Protein AF-A0A847C2N5-F1 (afdb_monomer)

Solvent-accessible surface area (backbone atoms only — not comparable to full-atom values): 11707 Å² total; per-residue (Å²): 136,83,63,79,67,61,58,59,51,56,51,52,56,50,50,52,51,49,51,50,53,52,46,53,53,50,50,52,50,49,66,76,42,38,70,60,53,50,50,52,51,51,48,53,48,57,69,44,43,63,54,54,52,49,50,51,52,51,59,70,38,48,66,57,44,53,52,45,44,68,72,50,28,56,64,49,24,62,69,75,32,81,88,42,66,69,63,20,48,54,50,27,51,54,51,38,54,52,50,44,54,50,50,50,53,50,51,53,51,50,50,48,66,55,49,51,58,55,51,48,54,52,52,49,49,49,52,71,43,39,69,58,55,50,52,52,52,44,54,50,41,52,74,74,29,66,94,37,64,72,58,36,54,52,47,51,50,53,51,48,59,48,49,53,51,50,34,48,46,40,64,72,49,48,54,54,49,50,53,50,50,54,53,50,52,55,49,52,52,55,52,51,53,51,50,52,51,52,51,52,51,51,51,53,52,49,52,52,53,54,50,54,57,68,73,74,110

Mean predicted aligned error: 14.67 Å

pLDDT: mean 78.81, std 13.35, range [43.41, 94.38]

Secondary structure (DSSP, 8-state):
---HHHHHHHHHHHHHHHHHHHHHHHHHHHHHTHHHHHHHHHHHHHHHHHHHHHHHHHHHHHHHHHHHIIIIIHHHHHHH-SS-HHHHHHHHHHHHHHHHHHHHHHHHHHHHHHHHHHHHHHHHHHHHSHHHHHHHHHHHHHHHHTT-HHHHHHHHHHHHHHHHHHHHIIIIIIHHHHHHHHHHHHHHHHHHHHHHHHHHHHHHHHHHHHHHHHH--

Radius of gyration: 33.69 Å; Cα contacts (8 Å, |Δi|>4): 65; chains: 1; bounding box: 54×94×94 Å

Sequence (217 aa):
MKKPEDRKEYVGWGLTAFFVIAGCIGLYLLITRWGDIQKGINTVLGILSPFIWGFVIAYLLRPLVRVTETHVTVPLGSKLFKNNAHRAFVFGRAVAILASQAFMIFIIVILLRMIIPQMYSSIESIATNSGKFYEDAIAWARSVLDDYPKIETAFVKLVGDASDTIVDWAKETVLPTMTGVITNITSGVVYFLRGVYYVAVGVIASVYILYNKEAAG

Nearest PDB structures (foldseek):
  1i4d-assembly1_A  TM=3.293E-01  e=1.163E+00  Homo sapiens
  3ja6-assembly1_I  TM=2.221E-01  e=1.163E+00  Escherichia coli
  1i4d-assembly1_B  TM=2.683E-01  e=2.413E+00  Homo sapiens

Structure (mmCIF, N/CA/C/O backbone):
data_AF-A0A847C2N5-F1
#
_entry.id   AF-A0A847C2N5-F1
#
loop_
_atom_site.group_PDB
_atom_site.id
_atom_site.type_symbol
_atom_site.label_atom_id
_atom_site.label_alt_id
_atom_site.label_comp_id
_atom_site.label_asym_id
_atom_site.label_entity_id
_atom_site.label_seq_id
_atom_site.pdbx_PDB_ins_code
_atom_site.Cartn_x
_atom_site.Cartn_y
_atom_site.Cartn_z
_atom_site.occupancy
_atom_site.B_iso_or_equiv
_atom_site.auth_seq_id
_atom_site.auth_comp_id
_atom_site.auth_asym_id
_atom_site.auth_atom_id
_atom_site.pdbx_PDB_model_num
ATOM 1 N N . MET A 1 1 ? 4.520 76.652 -10.705 1.00 48.47 1 MET A N 1
ATOM 2 C CA . MET A 1 1 ? 5.209 75.571 -11.447 1.00 48.47 1 MET A CA 1
ATOM 3 C C . MET A 1 1 ? 5.832 74.624 -10.422 1.00 48.47 1 MET A C 1
ATOM 5 O O . MET A 1 1 ? 6.725 75.055 -9.707 1.00 48.47 1 MET A O 1
ATOM 9 N N . LYS A 1 2 ? 5.295 73.405 -10.242 1.00 49.53 2 LYS A N 1
ATOM 10 C CA . LYS A 1 2 ? 5.759 72.435 -9.221 1.00 49.53 2 LYS A CA 1
ATOM 11 C C . LYS A 1 2 ? 7.053 71.742 -9.683 1.00 49.53 2 LYS A C 1
ATOM 13 O O . LYS A 1 2 ? 7.160 71.396 -10.861 1.00 49.53 2 LYS A O 1
ATOM 18 N N . LYS A 1 3 ? 8.031 71.598 -8.779 1.00 52.88 3 LYS A N 1
ATOM 19 C CA . LYS A 1 3 ? 9.391 71.102 -9.061 1.00 52.88 3 LYS A CA 1
ATOM 20 C C . LYS A 1 3 ? 9.382 69.635 -9.544 1.00 52.88 3 LYS A C 1
ATOM 22 O O . LYS A 1 3 ? 8.478 68.881 -9.195 1.00 52.88 3 LYS A O 1
ATOM 27 N N . PRO A 1 4 ? 10.369 69.208 -10.354 1.00 58.41 4 PRO A N 1
ATOM 28 C CA . PRO A 1 4 ? 10.430 67.857 -10.927 1.00 58.41 4 PRO A CA 1
ATOM 29 C C . PRO A 1 4 ? 10.640 66.723 -9.903 1.00 58.41 4 PRO A C 1
ATOM 31 O O . PRO A 1 4 ? 10.389 65.568 -10.247 1.00 58.41 4 PRO A O 1
ATOM 34 N N . GLU A 1 5 ? 11.055 67.030 -8.671 1.00 59.88 5 GLU A N 1
ATOM 35 C CA . GLU A 1 5 ? 11.245 66.054 -7.582 1.00 59.88 5 GLU A CA 1
ATOM 36 C C . GLU A 1 5 ? 9.909 65.528 -7.035 1.00 59.88 5 GLU A C 1
ATOM 38 O O . GLU A 1 5 ? 9.726 64.314 -6.953 1.00 59.88 5 GLU A O 1
ATOM 43 N N . ASP A 1 6 ? 8.926 66.411 -6.838 1.00 57.66 6 ASP A N 1
ATOM 44 C CA . ASP A 1 6 ? 7.569 66.069 -6.390 1.00 57.66 6 ASP A CA 1
ATOM 45 C C . ASP A 1 6 ? 6.911 64.993 -7.277 1.00 57.66 6 ASP A C 1
ATOM 47 O O . ASP A 1 6 ? 6.192 64.115 -6.806 1.00 57.66 6 ASP A O 1
ATOM 51 N N . ARG A 1 7 ? 7.165 65.028 -8.593 1.00 60.22 7 ARG A N 1
ATOM 52 C CA . ARG A 1 7 ? 6.513 64.143 -9.573 1.00 60.22 7 ARG A CA 1
ATOM 53 C C . ARG A 1 7 ? 6.945 62.678 -9.440 1.00 60.22 7 ARG A C 1
ATOM 55 O O . ARG A 1 7 ? 6.141 61.795 -9.720 1.00 60.22 7 ARG A O 1
ATOM 62 N N . LYS A 1 8 ? 8.192 62.417 -9.027 1.00 62.78 8 LYS A N 1
ATOM 63 C CA . LYS A 1 8 ? 8.703 61.051 -8.803 1.00 62.78 8 LYS A CA 1
ATOM 64 C C . LYS A 1 8 ? 8.103 60.436 -7.542 1.00 62.78 8 LYS A C 1
ATOM 66 O O . LYS A 1 8 ? 7.823 59.241 -7.520 1.00 62.78 8 LYS A O 1
ATOM 71 N N . GLU A 1 9 ? 7.855 61.266 -6.536 1.00 63.62 9 GLU A N 1
ATOM 72 C CA . GLU A 1 9 ? 7.237 60.851 -5.284 1.00 63.62 9 GLU A CA 1
ATOM 73 C C . GLU A 1 9 ? 5.774 60.446 -5.513 1.00 63.62 9 GLU A C 1
ATOM 75 O O . GLU A 1 9 ? 5.416 59.305 -5.232 1.00 63.62 9 GLU A O 1
ATOM 80 N N . TYR A 1 10 ? 4.952 61.282 -6.164 1.00 71.69 10 TYR A N 1
ATOM 81 C CA . TYR A 1 10 ? 3.551 60.929 -6.468 1.00 71.69 10 TYR A CA 1
ATOM 82 C C . TYR A 1 10 ? 3.399 59.654 -7.319 1.00 71.69 10 TYR A C 1
ATOM 84 O O . TYR A 1 10 ? 2.430 58.916 -7.145 1.00 71.69 10 TYR A O 1
ATOM 92 N N . VAL A 1 11 ? 4.351 59.358 -8.212 1.00 74.50 11 VAL A N 1
ATOM 93 C CA . VAL A 1 11 ? 4.357 58.103 -8.988 1.00 74.50 11 VAL A CA 1
ATOM 94 C C . VAL A 1 11 ? 4.662 56.895 -8.095 1.00 74.50 11 VAL A C 1
ATOM 96 O O . VAL A 1 11 ? 4.034 55.852 -8.262 1.00 74.50 11 VAL A O 1
ATOM 99 N N . GLY A 1 12 ? 5.558 57.033 -7.113 1.00 7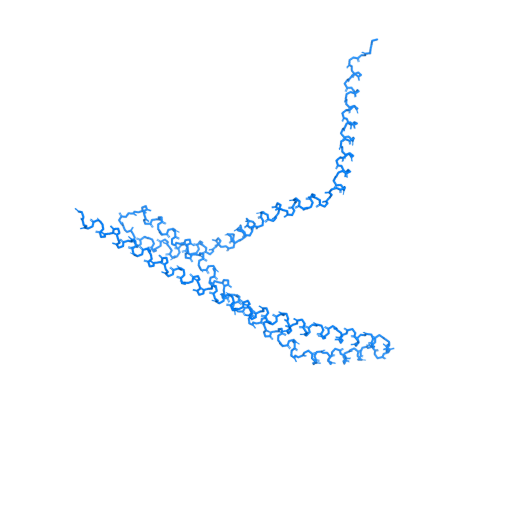7.88 12 GLY A N 1
ATOM 100 C CA . GLY A 1 12 ? 5.835 55.992 -6.117 1.00 77.88 12 GLY A CA 1
ATOM 101 C C . GLY A 1 12 ? 4.620 55.672 -5.243 1.00 77.88 12 GLY A C 1
ATOM 102 O O . GLY A 1 12 ? 4.267 54.504 -5.095 1.00 77.88 12 GLY A O 1
ATOM 103 N N . TRP A 1 13 ? 3.925 56.700 -4.744 1.00 82.00 13 TRP A N 1
ATOM 104 C CA . TRP A 1 13 ? 2.680 56.540 -3.976 1.00 82.00 13 TRP A CA 1
ATOM 105 C C . TRP A 1 13 ? 1.532 55.963 -4.822 1.00 82.00 13 TRP A C 1
ATOM 107 O O . TRP A 1 13 ? 0.736 55.163 -4.333 1.00 82.00 13 TRP A O 1
ATOM 117 N N . GLY A 1 14 ? 1.458 56.320 -6.108 1.00 85.25 14 GLY A N 1
ATOM 118 C CA . GLY A 1 14 ? 0.500 55.725 -7.044 1.00 85.25 14 GLY A CA 1
ATOM 119 C C . GLY A 1 14 ? 0.779 54.244 -7.322 1.00 85.25 14 GLY A C 1
ATOM 120 O O . GLY A 1 14 ? -0.149 53.440 -7.383 1.00 85.25 14 GLY A O 1
ATOM 121 N N . LEU A 1 15 ? 2.054 53.862 -7.441 1.00 87.56 15 LEU A N 1
ATOM 122 C CA . LEU A 1 15 ? 2.465 52.481 -7.685 1.00 87.56 15 LEU A CA 1
ATOM 123 C C . LEU A 1 15 ? 2.199 51.584 -6.470 1.00 87.56 15 LEU A C 1
ATOM 125 O O . LEU A 1 15 ? 1.689 50.476 -6.627 1.00 87.56 15 LEU A O 1
ATOM 129 N N . THR A 1 16 ? 2.493 52.061 -5.258 1.00 88.88 16 THR A N 1
ATOM 130 C CA . THR A 1 16 ? 2.181 51.313 -4.032 1.00 88.88 16 THR A CA 1
ATOM 131 C C . THR A 1 16 ? 0.675 51.161 -3.849 1.00 88.88 16 THR A C 1
ATOM 133 O O . THR A 1 16 ? 0.219 50.050 -3.593 1.00 88.88 16 THR A O 1
ATOM 136 N N . ALA A 1 17 ? -0.115 52.218 -4.073 1.00 88.00 17 ALA A N 1
ATOM 137 C CA . ALA A 1 17 ? -1.575 52.134 -4.038 1.00 88.00 17 ALA A CA 1
ATOM 138 C C . ALA A 1 17 ? -2.122 51.126 -5.065 1.00 88.00 17 ALA A C 1
ATOM 140 O O . ALA A 1 17 ? -2.999 50.327 -4.737 1.00 88.00 17 ALA A O 1
ATOM 141 N N . PHE A 1 18 ? -1.565 51.097 -6.280 1.00 92.19 18 PHE A N 1
ATOM 142 C CA . PHE A 1 18 ? -1.927 50.112 -7.299 1.00 92.19 18 PHE A CA 1
ATOM 143 C C . PHE A 1 18 ? -1.628 48.675 -6.851 1.00 92.19 18 PHE A C 1
ATOM 145 O O . PHE A 1 18 ? -2.504 47.819 -6.947 1.00 92.19 18 PHE A O 1
ATOM 152 N N . PHE A 1 19 ? -0.434 48.405 -6.314 1.00 92.81 19 PHE A N 1
ATOM 153 C CA . PHE A 1 19 ? -0.082 47.072 -5.810 1.00 92.81 19 PHE A CA 1
ATOM 154 C C . PHE A 1 19 ? -0.922 46.650 -4.606 1.00 92.81 19 PHE A C 1
ATOM 156 O O . PHE A 1 19 ? -1.284 45.480 -4.510 1.00 92.81 19 PHE A O 1
ATOM 163 N N . VAL A 1 20 ? -1.268 47.578 -3.712 1.00 94.38 20 VAL A N 1
ATOM 164 C CA . VAL A 1 20 ? -2.154 47.297 -2.575 1.00 94.38 20 VAL A CA 1
ATOM 165 C C . VAL A 1 20 ? -3.544 46.909 -3.075 1.00 94.38 20 VAL A C 1
ATOM 167 O O . VAL A 1 20 ? -4.062 45.872 -2.674 1.00 94.38 20 VAL A O 1
ATOM 170 N N . ILE A 1 21 ? -4.120 47.672 -4.007 1.00 93.00 21 ILE A N 1
ATOM 171 C CA . ILE A 1 21 ? -5.440 47.372 -4.581 1.00 93.00 21 ILE A CA 1
ATOM 172 C C . ILE A 1 21 ? -5.409 46.052 -5.366 1.00 93.00 21 ILE A C 1
ATOM 174 O O . ILE A 1 21 ? -6.280 45.203 -5.175 1.00 93.00 21 ILE A O 1
ATOM 178 N N . ALA A 1 22 ? -4.388 45.836 -6.199 1.00 92.56 22 ALA A N 1
ATOM 179 C CA . ALA A 1 22 ? -4.198 44.585 -6.930 1.00 92.56 22 ALA A CA 1
ATOM 180 C C . ALA A 1 22 ? -4.022 43.389 -5.978 1.00 92.56 22 ALA A C 1
ATOM 182 O O . ALA A 1 22 ? -4.596 42.326 -6.211 1.00 92.56 22 ALA A O 1
ATOM 183 N N . GLY A 1 23 ? -3.290 43.572 -4.877 1.00 92.00 23 GLY A N 1
ATOM 184 C CA . GLY A 1 23 ? -3.114 42.579 -3.822 1.00 92.00 23 GLY A CA 1
ATOM 185 C C . GLY A 1 23 ? -4.420 42.254 -3.098 1.00 92.00 23 GLY A C 1
ATOM 186 O O . GLY A 1 23 ? -4.731 41.080 -2.919 1.00 92.00 23 GLY A O 1
ATOM 187 N N . CYS A 1 24 ? -5.225 43.262 -2.748 1.00 92.94 24 CYS A N 1
ATOM 188 C CA . CYS A 1 24 ? -6.545 43.071 -2.141 1.00 92.94 24 CYS A CA 1
ATOM 189 C C . CYS A 1 24 ? -7.498 42.299 -3.066 1.00 92.94 24 CYS A C 1
ATOM 191 O O . CYS A 1 24 ? -8.168 41.371 -2.615 1.00 92.94 24 CYS A O 1
ATOM 193 N N . ILE A 1 25 ? -7.528 42.633 -4.361 1.00 92.50 25 ILE A N 1
ATOM 194 C CA . ILE A 1 25 ? -8.337 41.917 -5.360 1.00 92.50 25 ILE A CA 1
ATOM 195 C C . ILE A 1 25 ? -7.822 40.482 -5.547 1.00 92.50 25 ILE A C 1
ATOM 197 O O . ILE A 1 25 ? -8.616 39.542 -5.592 1.00 92.50 25 ILE A O 1
ATOM 201 N N . GLY A 1 26 ? -6.501 40.290 -5.603 1.00 90.94 26 GLY A N 1
ATOM 202 C CA . GLY A 1 26 ? -5.875 38.972 -5.696 1.00 90.94 26 GLY A CA 1
ATOM 203 C C . GLY A 1 26 ? -6.194 38.082 -4.494 1.00 90.94 26 GLY A C 1
ATOM 204 O O . GLY A 1 26 ? -6.588 36.932 -4.674 1.00 90.94 26 GLY A O 1
ATOM 205 N N . LEU A 1 27 ? -6.102 38.621 -3.275 1.00 90.88 27 LEU A N 1
ATOM 206 C CA . LEU A 1 27 ? -6.481 37.925 -2.041 1.00 90.88 27 LEU A CA 1
ATOM 207 C C . LEU A 1 27 ? -7.969 37.579 -2.010 1.00 90.88 27 LEU A C 1
ATOM 209 O O . LEU A 1 27 ? -8.326 36.455 -1.660 1.00 90.88 27 LEU A O 1
ATOM 213 N N . TYR A 1 28 ? -8.835 38.508 -2.418 1.00 92.88 28 TYR A N 1
ATOM 214 C CA . TYR A 1 28 ? -10.269 38.252 -2.518 1.00 92.88 28 TYR A CA 1
ATOM 215 C C . TYR A 1 28 ? -10.569 37.090 -3.477 1.00 92.88 28 TYR A C 1
ATOM 217 O O . TYR A 1 28 ? -11.332 36.186 -3.132 1.00 92.88 28 TYR A O 1
ATOM 225 N N . LEU A 1 29 ? -9.927 37.057 -4.649 1.00 88.88 29 LEU A N 1
ATOM 226 C CA . LEU A 1 29 ? -10.080 35.965 -5.614 1.00 88.88 29 LEU A CA 1
ATOM 227 C C . LEU A 1 29 ? -9.497 34.644 -5.100 1.00 88.88 29 LEU A C 1
ATOM 229 O O . LEU A 1 29 ? -10.121 33.605 -5.298 1.00 88.88 29 LEU A O 1
ATOM 233 N N . LEU A 1 30 ? -8.352 34.676 -4.414 1.00 87.69 30 LEU A N 1
ATOM 234 C CA . LEU A 1 30 ? -7.723 33.505 -3.795 1.00 87.69 30 LEU A CA 1
ATOM 235 C C . LEU A 1 30 ? -8.629 32.849 -2.754 1.00 87.69 30 LEU A C 1
ATOM 237 O O . LEU A 1 30 ? -8.790 31.633 -2.776 1.00 87.69 30 LEU A O 1
ATOM 241 N N . ILE A 1 31 ? -9.233 33.645 -1.869 1.00 89.88 31 ILE A N 1
ATOM 242 C CA . ILE A 1 31 ? -10.132 33.145 -0.821 1.00 89.88 31 ILE A CA 1
ATOM 243 C C . ILE A 1 31 ? -11.439 32.643 -1.445 1.00 89.88 31 ILE A C 1
ATOM 245 O O . ILE A 1 31 ? -11.886 31.538 -1.150 1.00 89.88 31 ILE A O 1
ATOM 249 N N . THR A 1 32 ? -12.029 33.422 -2.356 1.00 90.00 32 THR A N 1
ATOM 250 C CA . THR A 1 32 ? -13.334 33.097 -2.957 1.00 90.00 32 THR A CA 1
ATOM 251 C C . THR A 1 32 ? -13.259 31.895 -3.903 1.00 90.00 32 THR A C 1
ATOM 253 O O . THR A 1 32 ? -14.197 31.105 -3.973 1.00 90.00 32 THR A O 1
ATOM 256 N N . ARG A 1 33 ? -12.142 31.718 -4.621 1.00 88.50 33 ARG A N 1
ATOM 257 C CA . ARG A 1 33 ? -11.912 30.600 -5.556 1.00 88.50 33 ARG A CA 1
ATOM 258 C C . ARG A 1 33 ? -10.927 29.563 -5.027 1.00 88.50 33 ARG A C 1
ATOM 260 O O . ARG A 1 33 ? -10.363 28.795 -5.806 1.00 88.50 33 ARG A O 1
ATOM 267 N N . TRP A 1 34 ? -10.735 29.500 -3.711 1.00 87.88 34 TRP A N 1
ATOM 268 C CA . TRP A 1 34 ? -9.799 28.566 -3.086 1.00 87.88 34 TRP A CA 1
ATOM 269 C C . TRP A 1 34 ? -10.036 27.116 -3.529 1.00 87.88 34 TRP A C 1
ATOM 271 O O . TRP A 1 34 ? -9.090 26.401 -3.855 1.00 87.88 34 TRP A O 1
ATOM 281 N N . GLY A 1 35 ? -11.304 26.710 -3.649 1.00 88.62 35 GLY A N 1
ATOM 282 C CA . GLY A 1 35 ? -11.673 25.380 -4.135 1.00 88.62 35 GLY A CA 1
ATOM 283 C C . GLY A 1 35 ? -11.219 25.091 -5.573 1.00 88.62 35 GLY A C 1
ATOM 284 O O . GLY A 1 35 ? -10.779 23.979 -5.860 1.00 88.62 35 GLY A O 1
ATOM 285 N N . ASP A 1 36 ? -11.266 26.074 -6.475 1.00 87.75 36 ASP A N 1
ATOM 286 C CA . ASP A 1 36 ? -10.810 25.910 -7.865 1.00 87.75 36 ASP A CA 1
ATOM 287 C C . ASP A 1 36 ? -9.278 25.823 -7.941 1.00 87.75 36 ASP A C 1
ATOM 289 O O . ASP A 1 36 ? -8.726 25.020 -8.694 1.00 87.75 36 ASP A O 1
ATOM 293 N N . ILE A 1 37 ? -8.582 26.598 -7.106 1.00 86.94 37 ILE A N 1
ATOM 294 C CA . ILE A 1 37 ? -7.118 26.580 -7.002 1.00 86.94 37 ILE A CA 1
ATOM 295 C C . ILE A 1 37 ? -6.640 25.243 -6.431 1.00 86.94 37 ILE A C 1
ATOM 297 O O . ILE A 1 37 ? -5.731 24.626 -6.987 1.00 86.94 37 ILE A O 1
ATOM 301 N N . GLN A 1 38 ? -7.290 24.744 -5.376 1.00 89.12 38 GLN A N 1
ATOM 302 C CA . GLN A 1 38 ? -7.011 23.419 -4.821 1.00 89.12 38 GLN A CA 1
ATOM 303 C C . GLN A 1 38 ? -7.236 22.310 -5.851 1.00 89.12 38 GLN A C 1
ATOM 305 O O . GLN A 1 38 ? -6.411 21.404 -5.958 1.00 89.12 38 GLN A O 1
ATOM 310 N N . LYS A 1 39 ? -8.304 22.384 -6.657 1.00 89.62 39 LYS A N 1
ATOM 311 C CA . LYS A 1 39 ? -8.527 21.436 -7.761 1.00 89.62 39 LYS A CA 1
ATOM 312 C C . LYS A 1 39 ? -7.409 21.496 -8.799 1.00 89.62 39 LYS A C 1
ATOM 314 O O . LYS A 1 39 ? -6.935 20.445 -9.225 1.00 89.62 39 LYS A O 1
ATOM 319 N N . GLY A 1 40 ? -6.959 22.693 -9.177 1.00 89.19 40 GLY A N 1
ATOM 320 C CA . GLY A 1 40 ? -5.832 22.873 -10.094 1.00 89.19 40 GLY A CA 1
ATOM 321 C C . GLY A 1 40 ? -4.543 22.250 -9.555 1.00 89.19 40 GLY A C 1
ATOM 322 O O . GLY A 1 40 ? -3.909 21.453 -10.244 1.00 89.19 40 GLY A O 1
ATOM 323 N N . ILE A 1 41 ? -4.206 22.530 -8.294 1.00 89.00 41 ILE A N 1
ATOM 324 C CA . ILE A 1 41 ? -3.037 21.952 -7.615 1.00 89.00 41 ILE A CA 1
ATOM 325 C C . ILE A 1 41 ? -3.147 20.427 -7.551 1.00 89.00 41 ILE A C 1
ATOM 327 O O . ILE A 1 41 ? -2.212 19.737 -7.946 1.00 89.00 41 ILE A O 1
ATOM 331 N N . ASN A 1 42 ? -4.290 19.888 -7.126 1.00 91.50 42 ASN A N 1
ATOM 332 C CA . ASN A 1 42 ? -4.504 18.442 -7.051 1.00 91.50 42 ASN A CA 1
ATOM 333 C C . ASN A 1 42 ? -4.445 17.774 -8.429 1.00 91.50 42 ASN A C 1
ATOM 335 O O . ASN A 1 42 ? -3.954 16.656 -8.540 1.00 91.50 42 ASN A O 1
ATOM 339 N N . THR A 1 43 ? -4.883 18.458 -9.487 1.00 91.56 43 THR A N 1
ATOM 340 C CA . THR A 1 43 ? -4.769 17.963 -10.866 1.00 91.56 43 THR A CA 1
ATOM 341 C C . THR A 1 43 ? -3.307 17.893 -11.296 1.00 91.56 43 THR A C 1
ATOM 343 O O . THR A 1 43 ? -2.861 16.862 -11.792 1.00 91.56 43 THR A O 1
ATOM 346 N N . VAL A 1 44 ? -2.531 18.954 -11.053 1.00 90.25 44 VAL A N 1
ATOM 347 C CA . VAL A 1 44 ? -1.095 18.984 -11.373 1.00 90.25 44 VAL A CA 1
ATOM 348 C C . VAL A 1 44 ? -0.330 17.936 -10.563 1.00 90.25 44 VAL A C 1
ATOM 350 O O . VAL A 1 44 ? 0.464 17.188 -11.130 1.00 90.25 44 VAL A O 1
ATOM 353 N N . LEU A 1 45 ? -0.603 17.822 -9.260 1.00 89.12 45 LEU A N 1
ATOM 354 C CA . LEU A 1 45 ? -0.016 16.787 -8.407 1.00 89.12 45 LEU A CA 1
ATOM 355 C C . LEU A 1 45 ? -0.435 15.382 -8.849 1.00 89.12 45 LEU A C 1
ATOM 357 O O . LEU A 1 45 ? 0.393 14.476 -8.842 1.00 89.12 45 LEU A O 1
ATOM 361 N N . GLY A 1 46 ? -1.679 15.200 -9.294 1.00 88.19 46 GLY A N 1
ATOM 362 C CA . GLY A 1 46 ? -2.167 13.944 -9.859 1.00 88.19 46 GLY A CA 1
ATOM 363 C C . GLY A 1 46 ? -1.403 13.546 -11.122 1.00 88.19 46 GLY A C 1
ATOM 364 O O . GLY A 1 46 ? -0.949 12.408 -11.225 1.00 88.19 46 GLY A O 1
ATOM 365 N N . ILE A 1 47 ? -1.170 14.493 -12.036 1.00 90.75 47 ILE A N 1
ATOM 366 C CA . ILE A 1 47 ? -0.378 14.278 -13.259 1.00 90.75 47 ILE A CA 1
ATOM 367 C C . ILE A 1 47 ? 1.095 14.004 -12.927 1.00 90.75 47 ILE A C 1
ATOM 369 O O . ILE A 1 47 ? 1.738 13.196 -13.596 1.00 90.75 47 ILE A O 1
ATOM 373 N N . LEU A 1 48 ? 1.635 14.647 -11.887 1.00 88.44 48 LEU A N 1
ATOM 374 C CA . LEU A 1 48 ? 3.023 14.464 -11.465 1.00 88.44 48 LEU A CA 1
ATOM 375 C C . LEU A 1 48 ? 3.236 13.179 -10.643 1.00 88.44 48 LEU A C 1
ATOM 377 O O . LEU A 1 48 ? 4.346 12.648 -10.610 1.00 88.44 48 LEU A O 1
ATOM 381 N N . SER A 1 49 ? 2.184 12.642 -10.020 1.00 86.19 49 SER A N 1
ATOM 382 C CA . SER A 1 49 ? 2.249 11.439 -9.183 1.00 86.19 49 SER A CA 1
ATOM 383 C C . SER A 1 49 ? 2.916 10.222 -9.853 1.00 86.19 49 SER A C 1
ATOM 385 O O . SER A 1 49 ? 3.810 9.654 -9.218 1.00 86.19 49 SER A O 1
ATOM 387 N N . PRO A 1 50 ? 2.623 9.833 -11.118 1.00 88.12 50 PRO A N 1
ATOM 388 C CA . PRO A 1 50 ? 3.321 8.721 -11.769 1.00 88.12 50 PRO A CA 1
ATOM 389 C C . PRO A 1 50 ? 4.824 8.968 -11.934 1.00 88.12 50 PRO A C 1
ATOM 391 O O . PRO A 1 50 ? 5.608 8.027 -11.840 1.00 88.12 50 PRO A O 1
ATOM 394 N N . PHE A 1 51 ? 5.253 10.218 -12.129 1.00 84.19 51 PHE A N 1
ATOM 395 C CA . PHE A 1 51 ? 6.673 10.555 -12.233 1.00 84.19 51 PHE A CA 1
ATOM 396 C C . PHE A 1 51 ? 7.374 10.440 -10.882 1.00 84.19 51 PHE A C 1
ATOM 398 O O . PHE A 1 51 ? 8.461 9.873 -10.812 1.00 84.19 51 PHE A O 1
ATOM 405 N N . ILE A 1 52 ? 6.742 10.922 -9.806 1.00 84.06 52 ILE A N 1
ATOM 406 C CA . ILE A 1 52 ? 7.274 10.799 -8.440 1.00 84.06 52 ILE A CA 1
ATOM 407 C C . ILE A 1 52 ? 7.465 9.321 -8.094 1.00 84.06 52 ILE A C 1
ATOM 409 O O . ILE A 1 52 ? 8.558 8.919 -7.696 1.00 84.06 52 ILE A O 1
ATOM 413 N N . TRP A 1 53 ? 6.443 8.492 -8.320 1.00 78.44 53 TRP A N 1
ATOM 414 C CA . TRP A 1 53 ? 6.543 7.048 -8.109 1.00 78.44 53 TRP A CA 1
ATOM 415 C C . TRP A 1 53 ? 7.586 6.394 -9.017 1.00 78.44 53 TRP A C 1
ATOM 417 O O . TRP A 1 53 ? 8.360 5.561 -8.549 1.00 78.44 53 TRP A O 1
ATOM 427 N N . GLY A 1 54 ? 7.677 6.810 -10.282 1.00 77.38 54 GLY A N 1
ATOM 428 C CA . GLY A 1 54 ? 8.716 6.358 -11.206 1.00 77.38 54 GLY A CA 1
ATOM 429 C C . GLY A 1 54 ? 10.130 6.656 -10.700 1.00 77.38 54 GLY A C 1
ATOM 430 O O . GLY A 1 54 ? 10.992 5.779 -10.743 1.00 77.38 54 GLY A O 1
ATOM 431 N N . PHE A 1 55 ? 10.366 7.850 -10.149 1.00 80.56 55 PHE A N 1
ATOM 432 C CA . PHE A 1 55 ? 11.649 8.212 -9.545 1.00 80.56 55 PHE A CA 1
ATOM 433 C C . PHE A 1 55 ? 11.943 7.424 -8.269 1.00 80.56 55 PHE A C 1
ATOM 435 O O . PHE A 1 55 ? 13.071 6.967 -8.093 1.00 80.56 55 PHE A O 1
ATOM 442 N N . VAL A 1 56 ? 10.945 7.220 -7.406 1.00 82.56 56 VAL A N 1
ATOM 443 C CA . VAL A 1 56 ? 11.084 6.406 -6.188 1.00 82.56 56 VAL A CA 1
ATOM 444 C C . VAL A 1 56 ? 11.462 4.967 -6.545 1.00 82.56 56 VAL A C 1
ATOM 446 O O . VAL A 1 56 ? 12.428 4.435 -5.998 1.00 82.56 56 VAL A O 1
ATOM 449 N N . ILE A 1 57 ? 10.766 4.364 -7.513 1.00 70.44 57 ILE A N 1
ATOM 450 C CA . ILE A 1 57 ? 11.056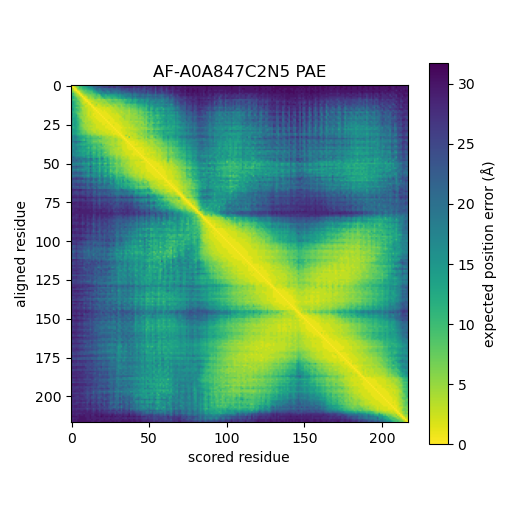 3.014 -8.013 1.00 70.44 57 ILE A CA 1
ATOM 451 C C . ILE A 1 57 ? 12.459 2.956 -8.626 1.00 70.44 57 ILE A C 1
ATOM 453 O O . ILE A 1 57 ? 13.236 2.063 -8.296 1.00 70.44 57 ILE A O 1
ATOM 457 N N . ALA A 1 58 ? 12.824 3.922 -9.474 1.00 76.00 58 ALA A N 1
ATOM 458 C CA . ALA A 1 58 ? 14.151 3.980 -10.083 1.00 76.00 58 ALA A CA 1
ATOM 459 C C . ALA A 1 58 ? 15.267 4.111 -9.034 1.00 76.00 58 ALA A C 1
ATOM 461 O O . ALA A 1 58 ? 16.319 3.482 -9.165 1.00 76.00 58 ALA A O 1
ATOM 462 N N . TYR A 1 59 ? 15.042 4.895 -7.977 1.00 81.06 59 TYR A N 1
ATOM 463 C CA . TYR A 1 59 ? 15.996 5.056 -6.885 1.00 81.06 59 TYR A CA 1
ATOM 464 C C . TYR A 1 59 ? 16.149 3.768 -6.066 1.00 81.06 59 TYR A C 1
ATOM 466 O O . TYR A 1 59 ? 17.277 3.335 -5.825 1.00 81.06 59 TYR A O 1
ATOM 474 N N . LEU A 1 60 ? 15.033 3.120 -5.713 1.00 75.06 60 LEU A N 1
ATOM 475 C CA . LEU A 1 60 ? 15.010 1.815 -5.039 1.00 75.06 60 LEU A CA 1
ATOM 476 C C . LEU A 1 60 ? 15.716 0.731 -5.859 1.00 75.06 60 LEU A C 1
ATOM 478 O O . LEU A 1 60 ? 16.420 -0.112 -5.305 1.00 75.06 60 LEU A O 1
ATOM 482 N N . LEU A 1 61 ? 15.567 0.773 -7.182 1.00 70.56 61 LEU A N 1
ATOM 483 C CA . LEU A 1 61 ? 16.168 -0.200 -8.084 1.00 70.56 61 LEU A CA 1
ATOM 484 C C . LEU A 1 61 ? 17.621 0.040 -8.431 1.00 70.56 61 LEU A C 1
ATOM 486 O O . LEU A 1 61 ? 18.307 -0.901 -8.821 1.00 70.56 61 LEU A O 1
ATOM 490 N N . ARG A 1 62 ? 18.117 1.265 -8.296 1.00 75.25 62 ARG A N 1
ATOM 491 C CA . ARG A 1 62 ? 19.493 1.614 -8.648 1.00 75.25 62 ARG A CA 1
ATOM 492 C C . ARG A 1 62 ? 20.555 0.645 -8.089 1.00 75.25 62 ARG A C 1
ATOM 494 O O . ARG A 1 62 ? 21.415 0.233 -8.872 1.00 75.25 62 ARG A O 1
ATOM 501 N N . PRO A 1 63 ? 20.544 0.244 -6.800 1.00 73.75 63 PRO A N 1
ATOM 502 C CA . PRO A 1 63 ? 21.498 -0.747 -6.295 1.00 73.75 63 PRO A CA 1
ATOM 503 C C . PRO A 1 63 ? 21.300 -2.136 -6.922 1.00 73.75 63 PRO A C 1
ATOM 505 O O . PRO A 1 63 ? 22.281 -2.793 -7.266 1.00 73.75 63 PRO A O 1
ATOM 508 N N . LEU A 1 64 ? 20.050 -2.558 -7.137 1.00 67.56 64 LEU A N 1
ATOM 509 C CA . LEU A 1 64 ? 19.705 -3.856 -7.727 1.00 67.56 64 LEU A CA 1
ATOM 510 C C . LEU A 1 64 ? 20.177 -3.968 -9.183 1.00 67.56 64 LEU A C 1
ATOM 512 O O . LEU A 1 64 ? 20.796 -4.960 -9.574 1.00 67.56 64 LEU A O 1
ATOM 516 N N . VAL A 1 65 ? 19.930 -2.921 -9.974 1.00 66.38 65 VAL A N 1
ATOM 517 C CA . VAL A 1 65 ? 20.374 -2.805 -11.368 1.00 66.38 65 VAL A CA 1
ATOM 518 C C . VAL A 1 65 ? 21.892 -2.897 -11.434 1.00 66.38 65 VAL A C 1
ATOM 520 O O . VAL A 1 65 ? 22.409 -3.679 -12.219 1.00 66.38 65 VAL A O 1
ATOM 523 N N . ARG A 1 66 ? 22.615 -2.184 -10.562 1.00 70.69 66 ARG A N 1
ATOM 524 C CA . ARG A 1 66 ? 24.085 -2.190 -10.555 1.00 70.69 66 ARG A CA 1
ATOM 525 C C . ARG A 1 66 ? 24.673 -3.577 -10.274 1.00 70.69 66 ARG A C 1
ATOM 527 O O . ARG A 1 66 ? 25.645 -3.971 -10.918 1.00 70.69 66 ARG A O 1
ATOM 534 N N . VAL A 1 67 ? 24.083 -4.329 -9.344 1.00 69.75 67 VAL A N 1
ATOM 535 C CA . VAL A 1 67 ? 24.505 -5.711 -9.044 1.00 69.75 67 VAL A CA 1
ATOM 536 C C . VAL A 1 67 ? 24.222 -6.634 -10.231 1.00 69.75 67 VAL A C 1
ATOM 538 O O . VAL A 1 67 ? 25.097 -7.391 -10.650 1.00 69.75 67 VAL A O 1
ATOM 541 N N . THR A 1 68 ? 23.028 -6.523 -10.818 1.00 62.31 68 THR A N 1
ATOM 542 C CA . THR A 1 68 ? 22.623 -7.327 -11.983 1.00 62.31 68 THR A CA 1
ATOM 543 C C . THR A 1 68 ? 23.505 -7.024 -13.199 1.00 62.31 68 THR A C 1
ATOM 545 O O . THR A 1 68 ? 23.957 -7.938 -13.888 1.00 62.31 68 THR A O 1
ATOM 548 N N . GLU A 1 69 ? 23.817 -5.745 -13.421 1.00 62.66 69 GLU A N 1
ATOM 549 C CA . GLU A 1 69 ? 24.658 -5.272 -14.517 1.00 62.66 69 GLU A CA 1
ATOM 550 C C . GLU A 1 69 ? 26.063 -5.875 -14.448 1.00 62.66 69 GLU A C 1
ATOM 552 O O . GLU A 1 69 ? 26.555 -6.447 -15.424 1.00 62.66 69 GLU A O 1
ATOM 557 N N . THR A 1 70 ? 26.667 -5.802 -13.261 1.00 64.44 70 THR A N 1
ATOM 558 C CA . THR A 1 70 ? 28.061 -6.188 -13.027 1.00 64.44 70 THR A CA 1
ATOM 559 C C . THR A 1 70 ? 28.254 -7.706 -13.052 1.00 64.44 70 THR A C 1
ATOM 561 O O . THR A 1 70 ? 29.238 -8.187 -13.607 1.00 64.44 70 THR A O 1
ATOM 564 N N . HIS A 1 71 ? 27.329 -8.477 -12.469 1.00 63.00 71 HIS A N 1
ATOM 565 C CA . HIS A 1 71 ? 27.506 -9.926 -12.310 1.00 63.00 71 HIS A CA 1
ATOM 566 C C . HIS A 1 71 ? 26.837 -10.775 -13.392 1.00 63.00 71 HIS A C 1
ATOM 568 O O . HIS A 1 71 ? 27.296 -11.886 -13.646 1.00 63.00 71 HIS A O 1
ATOM 574 N N . VAL A 1 72 ? 25.768 -10.292 -14.030 1.00 58.38 72 VAL A N 1
ATOM 575 C CA . VAL A 1 72 ? 24.959 -11.124 -14.932 1.00 58.38 72 VAL A CA 1
ATOM 576 C C . VAL A 1 72 ? 25.114 -10.665 -16.376 1.00 58.38 72 VAL A C 1
ATOM 578 O O . VAL A 1 72 ? 25.510 -11.446 -17.239 1.00 58.38 72 VAL A O 1
ATOM 581 N N . THR A 1 73 ? 24.864 -9.395 -16.678 1.00 56.53 73 THR A N 1
ATOM 582 C CA . THR A 1 73 ? 24.657 -8.979 -18.076 1.00 56.53 73 THR A CA 1
ATOM 583 C C . THR A 1 73 ? 25.906 -8.564 -18.842 1.00 56.53 73 THR A C 1
ATOM 585 O O . THR A 1 73 ? 25.990 -8.860 -20.033 1.00 56.53 73 THR A O 1
ATOM 588 N N . VAL A 1 74 ? 26.911 -7.966 -18.196 1.00 58.56 74 VAL A N 1
ATOM 589 C CA . VAL A 1 74 ? 28.229 -7.726 -18.822 1.00 58.56 74 VAL A CA 1
ATOM 590 C C . VAL A 1 74 ? 28.931 -9.040 -19.242 1.00 58.56 74 VAL A C 1
ATOM 592 O O . VAL A 1 74 ? 29.390 -9.139 -20.389 1.00 58.56 74 VAL A O 1
ATOM 595 N N . PRO A 1 75 ? 28.975 -10.100 -18.406 1.00 58.59 75 PRO A N 1
ATOM 596 C CA . PRO A 1 75 ? 29.576 -11.374 -18.810 1.00 58.59 75 PRO A CA 1
ATOM 597 C C . PRO A 1 75 ? 28.719 -12.192 -19.797 1.00 58.59 75 PRO A C 1
ATOM 599 O O . PRO A 1 75 ? 29.273 -12.911 -20.628 1.00 58.59 75 PRO A O 1
ATOM 602 N N . LEU A 1 76 ? 27.383 -12.084 -19.767 1.00 54.19 76 LEU A N 1
ATOM 603 C CA . LEU A 1 76 ? 26.512 -12.749 -20.753 1.00 54.19 76 LEU A CA 1
ATOM 604 C C . LEU A 1 76 ? 26.562 -12.080 -22.137 1.00 54.19 76 LEU A C 1
ATOM 606 O O . LEU A 1 76 ? 26.644 -12.776 -23.150 1.00 54.19 76 LEU A O 1
ATOM 610 N N . GLY A 1 77 ? 26.570 -10.743 -22.198 1.00 52.28 77 GLY A N 1
ATOM 611 C CA . GLY A 1 77 ? 26.626 -9.994 -23.460 1.00 52.28 77 GLY A CA 1
ATOM 612 C C . GLY A 1 77 ? 27.928 -10.215 -24.237 1.00 52.28 77 GLY A C 1
ATOM 613 O O . GLY A 1 77 ? 27.906 -10.373 -25.457 1.00 52.28 77 GLY A O 1
ATOM 614 N N . SER A 1 78 ? 29.054 -10.320 -23.526 1.00 54.47 78 SER A N 1
ATOM 615 C CA . SER A 1 78 ? 30.367 -10.620 -24.118 1.00 54.47 78 SER A CA 1
ATOM 616 C C . SER A 1 78 ? 30.498 -12.059 -24.641 1.00 54.47 78 SER A C 1
ATOM 618 O O . SER A 1 78 ? 31.291 -12.307 -25.550 1.00 54.47 78 SER A O 1
ATOM 620 N N . LYS A 1 79 ? 29.706 -13.013 -24.128 1.00 55.88 79 LYS A N 1
ATOM 621 C CA . LYS A 1 79 ? 29.692 -14.405 -24.614 1.00 55.88 79 LYS A CA 1
ATOM 622 C C . LYS A 1 79 ? 28.779 -14.633 -25.823 1.00 55.88 79 LYS A C 1
ATOM 624 O O . LYS A 1 79 ? 29.104 -15.481 -26.649 1.00 55.88 79 LYS A O 1
ATOM 629 N N . LEU A 1 80 ? 27.665 -13.906 -25.935 1.00 51.84 80 LEU A N 1
ATOM 630 C CA . LEU A 1 80 ? 26.625 -14.165 -26.944 1.00 51.84 80 LEU A CA 1
ATOM 631 C C . LEU A 1 80 ? 26.886 -13.534 -28.320 1.00 51.84 80 LEU A C 1
ATOM 633 O O . LEU A 1 80 ? 26.445 -14.080 -29.325 1.00 51.84 80 LEU A O 1
ATOM 637 N N . PHE A 1 81 ? 27.620 -12.423 -28.403 1.00 51.06 81 PHE A N 1
ATOM 638 C CA . PHE A 1 81 ? 27.861 -11.731 -29.676 1.00 51.06 81 PHE A CA 1
ATOM 639 C C . PHE A 1 81 ? 29.339 -11.353 -29.832 1.00 51.06 81 PHE A C 1
ATOM 641 O O . PHE A 1 81 ? 29.737 -10.204 -29.654 1.00 51.06 81 PHE A O 1
ATOM 648 N N . LYS A 1 82 ? 30.160 -12.341 -30.206 1.00 54.12 82 LYS A N 1
ATOM 649 C CA . LYS A 1 82 ? 31.608 -12.171 -30.427 1.00 54.12 82 LYS A CA 1
ATOM 650 C C . LYS A 1 82 ? 31.978 -11.323 -31.656 1.00 54.12 82 LYS A C 1
ATOM 652 O O . LYS A 1 82 ? 33.024 -10.691 -31.634 1.00 54.12 82 LYS A O 1
ATOM 657 N N . ASN A 1 83 ? 31.140 -11.287 -32.700 1.00 47.19 83 ASN A N 1
ATOM 658 C CA . ASN A 1 83 ? 31.504 -10.725 -34.016 1.00 47.19 83 ASN A CA 1
ATOM 659 C C . ASN A 1 83 ? 30.839 -9.384 -34.378 1.00 47.19 83 ASN A C 1
ATOM 661 O O . ASN A 1 83 ? 31.050 -8.881 -35.476 1.00 47.19 83 ASN A O 1
ATOM 665 N N . ASN A 1 84 ? 30.027 -8.788 -33.499 1.00 55.66 84 ASN A N 1
ATOM 666 C CA . ASN A 1 84 ? 29.409 -7.490 -33.788 1.00 55.66 84 ASN A CA 1
ATOM 667 C C . ASN A 1 84 ? 29.144 -6.707 -32.495 1.00 55.66 84 ASN A C 1
ATOM 669 O O . ASN A 1 84 ? 28.033 -6.700 -31.961 1.00 55.66 84 ASN A O 1
ATOM 673 N N . ALA A 1 85 ? 30.199 -6.064 -31.982 1.00 57.28 85 ALA A N 1
ATOM 674 C CA . ALA A 1 85 ? 30.241 -5.441 -30.656 1.00 57.28 85 ALA A CA 1
ATOM 675 C C . ALA A 1 85 ? 29.104 -4.432 -30.402 1.00 57.28 85 ALA A C 1
ATOM 677 O O . ALA A 1 85 ? 28.593 -4.347 -29.289 1.00 57.28 85 ALA A O 1
ATOM 678 N N . HIS A 1 86 ? 28.643 -3.716 -31.432 1.00 55.81 86 HIS A N 1
ATOM 679 C CA . HIS A 1 86 ? 27.540 -2.764 -31.291 1.00 55.81 86 HIS A CA 1
ATOM 680 C C . HIS A 1 86 ? 26.177 -3.456 -31.092 1.00 55.81 86 HIS A C 1
ATOM 682 O O . HIS A 1 86 ? 25.431 -3.108 -30.178 1.00 55.81 86 HIS A O 1
ATOM 688 N N . ARG A 1 87 ? 25.845 -4.478 -31.900 1.00 56.06 87 ARG A N 1
ATOM 689 C CA . ARG A 1 87 ? 24.592 -5.247 -31.728 1.00 56.06 87 ARG A CA 1
ATOM 690 C C . ARG A 1 87 ? 24.622 -6.091 -30.446 1.00 56.06 87 ARG A C 1
ATOM 692 O O . ARG A 1 87 ? 23.606 -6.165 -29.761 1.00 56.06 87 ARG A O 1
ATOM 699 N N . ALA A 1 88 ? 25.794 -6.627 -30.089 1.00 55.12 88 ALA A N 1
ATOM 700 C CA . ALA A 1 88 ? 26.065 -7.299 -28.816 1.00 55.12 88 ALA A CA 1
ATOM 701 C C . ALA A 1 88 ? 25.693 -6.433 -27.611 1.00 55.12 88 ALA A C 1
ATOM 703 O O . ALA A 1 88 ? 24.979 -6.863 -26.706 1.00 55.12 88 ALA A O 1
ATOM 704 N N . PHE A 1 89 ? 26.182 -5.193 -27.628 1.00 56.50 89 PHE A N 1
ATOM 705 C CA . PHE A 1 89 ? 26.027 -4.241 -26.545 1.00 56.50 89 PHE A CA 1
ATOM 706 C C . PHE A 1 89 ? 24.575 -3.777 -26.398 1.00 56.50 89 PHE A C 1
ATOM 708 O O . PHE A 1 89 ? 24.042 -3.774 -25.290 1.00 56.50 89 PHE A O 1
ATOM 715 N N . VAL A 1 90 ? 23.902 -3.449 -27.508 1.00 58.31 90 VAL A N 1
ATOM 716 C CA . VAL A 1 90 ? 22.494 -3.012 -27.485 1.00 58.31 90 VAL A CA 1
ATOM 717 C C . VAL A 1 90 ? 21.566 -4.142 -27.030 1.00 58.31 90 VAL A C 1
ATOM 719 O O . VAL A 1 90 ? 20.723 -3.919 -26.162 1.00 58.31 90 VAL A O 1
ATOM 722 N N . PHE A 1 91 ? 21.745 -5.363 -27.548 1.00 61.88 91 PHE A N 1
ATOM 723 C CA . PHE A 1 91 ? 20.949 -6.518 -27.126 1.00 61.88 91 PHE A CA 1
ATOM 724 C C . PHE A 1 91 ? 21.212 -6.881 -25.660 1.00 61.88 91 PHE A C 1
ATOM 726 O O . PHE A 1 91 ? 20.269 -7.025 -24.884 1.00 61.88 91 PHE A O 1
ATOM 733 N N . GLY A 1 92 ? 22.485 -6.954 -25.255 1.00 59.56 92 GLY A N 1
ATOM 734 C CA . GLY A 1 92 ? 22.871 -7.232 -23.872 1.00 59.56 92 GLY A CA 1
ATOM 735 C C . GLY A 1 92 ? 22.285 -6.218 -22.889 1.00 59.56 92 GLY A C 1
ATOM 736 O O . GLY A 1 92 ? 21.767 -6.609 -21.847 1.00 59.56 92 GLY A O 1
ATOM 737 N N . ARG A 1 93 ? 22.274 -4.929 -23.249 1.00 60.94 93 ARG A N 1
ATOM 738 C CA . ARG A 1 93 ? 21.689 -3.861 -22.429 1.00 60.94 93 ARG A CA 1
ATOM 739 C C . ARG A 1 93 ? 20.160 -3.927 -22.368 1.00 60.94 93 ARG A C 1
ATOM 741 O O . ARG A 1 93 ? 19.598 -3.741 -21.293 1.00 60.94 93 ARG A O 1
ATOM 748 N N . ALA A 1 94 ? 19.482 -4.222 -23.477 1.00 63.94 94 ALA A N 1
ATOM 749 C CA . ALA A 1 94 ? 18.026 -4.386 -23.489 1.00 63.94 94 ALA A CA 1
ATOM 750 C C . ALA A 1 94 ? 17.583 -5.585 -22.633 1.00 63.94 94 ALA A C 1
ATOM 752 O O . ALA A 1 94 ? 16.684 -5.458 -21.801 1.00 63.94 94 ALA A O 1
ATOM 753 N N . VAL A 1 95 ? 18.268 -6.724 -22.771 1.00 65.62 95 VAL A N 1
ATOM 754 C CA . VAL A 1 95 ? 18.020 -7.919 -21.954 1.00 65.62 95 VAL A CA 1
ATOM 755 C C . VAL A 1 95 ? 18.341 -7.654 -20.484 1.00 65.62 95 VAL A C 1
ATOM 757 O O . VAL A 1 95 ? 17.592 -8.099 -19.620 1.00 65.62 95 VAL A O 1
ATOM 760 N N . ALA A 1 96 ? 19.388 -6.880 -20.182 1.00 59.31 96 ALA A N 1
ATOM 761 C CA . ALA A 1 96 ? 19.725 -6.497 -18.812 1.00 59.31 96 ALA A CA 1
ATOM 762 C C . ALA A 1 96 ? 18.624 -5.693 -18.124 1.00 59.31 96 ALA A C 1
ATOM 764 O O . ALA A 1 96 ? 18.247 -5.998 -16.993 1.00 59.31 96 ALA A O 1
ATOM 765 N N . ILE A 1 97 ? 18.091 -4.687 -18.818 1.00 64.75 97 ILE A N 1
ATOM 766 C CA . ILE A 1 97 ? 17.018 -3.839 -18.295 1.00 64.75 97 ILE A CA 1
ATOM 767 C C . ILE A 1 97 ? 15.755 -4.679 -18.067 1.00 64.75 97 ILE A C 1
ATOM 769 O O . ILE A 1 97 ? 15.160 -4.603 -16.994 1.00 64.75 97 ILE A O 1
ATOM 773 N N . LEU A 1 98 ? 15.381 -5.531 -19.029 1.00 71.25 98 LEU A N 1
ATOM 774 C CA . LEU A 1 98 ? 14.222 -6.419 -18.898 1.00 71.25 98 LEU A CA 1
ATOM 775 C C . LEU A 1 98 ? 14.390 -7.434 -17.760 1.00 71.25 98 LEU A C 1
ATOM 777 O O . LEU A 1 98 ? 13.463 -7.626 -16.976 1.00 71.25 98 LEU A O 1
ATOM 781 N N . ALA A 1 99 ? 15.565 -8.053 -17.637 1.00 67.00 99 ALA A N 1
ATOM 782 C CA . ALA A 1 99 ? 15.857 -9.015 -16.579 1.00 67.00 99 ALA A CA 1
ATOM 783 C C . ALA A 1 99 ? 15.849 -8.355 -15.194 1.00 67.00 99 ALA A C 1
ATOM 785 O O . ALA A 1 99 ? 15.272 -8.905 -14.259 1.00 67.00 99 ALA A O 1
ATOM 786 N N . SER A 1 100 ? 16.426 -7.157 -15.062 1.00 66.69 100 SER A N 1
ATOM 787 C CA . SER A 1 100 ? 16.411 -6.407 -13.803 1.00 66.69 100 SER A CA 1
ATOM 788 C C . SER A 1 100 ? 14.992 -5.974 -13.411 1.00 66.69 100 SER A C 1
ATOM 790 O O . SER A 1 100 ? 14.599 -6.133 -12.254 1.00 66.69 100 SER A O 1
ATOM 792 N N . GLN A 1 101 ? 14.184 -5.527 -14.377 1.00 69.50 101 GLN A N 1
ATOM 793 C CA . GLN A 1 101 ? 12.782 -5.174 -14.146 1.00 69.50 101 GLN A CA 1
ATOM 794 C C . GLN A 1 101 ? 11.938 -6.396 -13.754 1.00 69.50 101 GLN A C 1
ATOM 796 O O . GLN A 1 101 ? 11.133 -6.325 -12.826 1.00 69.50 101 GLN A O 1
ATOM 801 N N . ALA A 1 102 ? 12.143 -7.539 -14.415 1.00 73.88 102 ALA A N 1
ATOM 802 C CA . ALA A 1 102 ? 11.485 -8.793 -14.058 1.00 73.88 102 ALA A CA 1
ATOM 803 C C . ALA A 1 102 ? 11.891 -9.263 -12.652 1.00 73.88 102 ALA A C 1
ATOM 805 O O . ALA A 1 102 ? 11.038 -9.696 -11.878 1.00 73.88 102 ALA A O 1
ATOM 806 N N . PHE A 1 103 ? 13.169 -9.125 -12.293 1.00 75.81 103 PHE A N 1
ATOM 807 C CA . PHE A 1 103 ? 13.668 -9.469 -10.964 1.00 75.81 103 PHE A CA 1
ATOM 808 C C . PHE A 1 103 ? 13.073 -8.575 -9.866 1.00 75.81 103 PHE A C 1
ATOM 810 O O . PHE A 1 103 ? 12.719 -9.075 -8.801 1.00 75.81 103 PHE A O 1
ATOM 817 N N . MET A 1 104 ? 12.863 -7.279 -10.130 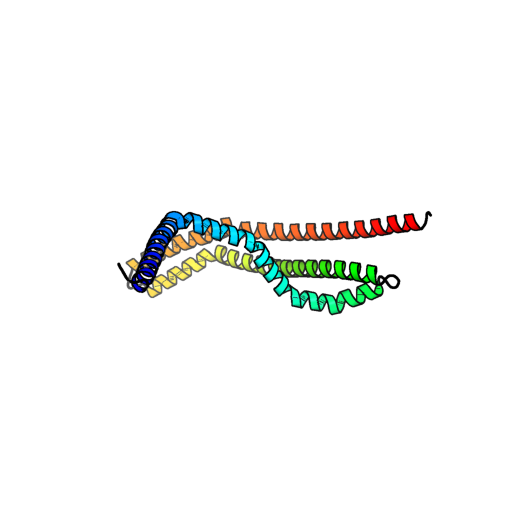1.00 74.00 104 MET A N 1
ATOM 818 C CA . MET A 1 104 ? 12.120 -6.407 -9.211 1.00 74.00 104 MET A CA 1
ATOM 819 C C . MET A 1 104 ? 10.710 -6.930 -8.950 1.00 74.00 104 MET A C 1
ATOM 821 O O . MET A 1 104 ? 10.305 -7.077 -7.798 1.00 74.00 104 MET A O 1
ATOM 825 N N . ILE A 1 105 ? 9.956 -7.176 -10.024 1.00 74.88 105 ILE A N 1
ATOM 826 C CA . ILE A 1 105 ? 8.571 -7.647 -9.929 1.00 74.88 105 ILE A CA 1
ATOM 827 C C . ILE A 1 105 ? 8.542 -8.963 -9.151 1.00 74.88 105 ILE A C 1
ATOM 829 O O . ILE A 1 105 ? 7.705 -9.142 -8.271 1.00 74.88 105 ILE A O 1
ATOM 833 N N . PHE A 1 106 ? 9.504 -9.847 -9.411 1.00 77.31 106 PHE A N 1
ATOM 834 C CA . PHE A 1 106 ? 9.660 -11.102 -8.693 1.00 77.31 106 PHE A CA 1
ATOM 835 C C . PHE A 1 106 ? 9.860 -10.907 -7.181 1.00 77.31 106 PHE A C 1
ATOM 837 O O . PHE A 1 106 ? 9.169 -11.556 -6.395 1.00 77.31 106 PHE A O 1
ATOM 844 N N . ILE A 1 107 ? 10.731 -9.983 -6.756 1.00 78.19 107 ILE A N 1
ATOM 845 C CA . ILE A 1 107 ? 10.919 -9.662 -5.330 1.00 78.19 107 ILE A CA 1
ATOM 846 C C . ILE A 1 107 ? 9.620 -9.137 -4.710 1.00 78.19 107 ILE A C 1
ATOM 848 O O . ILE A 1 107 ? 9.216 -9.619 -3.653 1.00 78.19 107 ILE A O 1
ATOM 852 N N . ILE A 1 108 ? 8.945 -8.183 -5.361 1.00 78.62 108 ILE A N 1
ATOM 853 C CA . ILE A 1 108 ? 7.681 -7.612 -4.862 1.00 78.62 108 ILE A CA 1
ATOM 854 C C . ILE A 1 108 ? 6.638 -8.716 -4.674 1.00 78.62 108 ILE A C 1
ATOM 856 O O . ILE A 1 108 ? 5.983 -8.785 -3.638 1.00 78.62 108 ILE A O 1
ATOM 860 N N . VAL A 1 109 ? 6.514 -9.616 -5.647 1.00 78.56 109 VAL A N 1
ATOM 861 C CA . VAL A 1 109 ? 5.584 -10.748 -5.593 1.00 78.56 109 VAL A CA 1
ATOM 862 C C . VAL A 1 109 ? 5.911 -11.683 -4.434 1.00 78.56 109 VAL A C 1
ATOM 864 O O . VAL A 1 109 ? 4.994 -12.103 -3.734 1.00 78.56 109 VAL A O 1
ATOM 867 N N . ILE A 1 110 ? 7.189 -11.997 -4.199 1.00 80.00 110 ILE A N 1
ATOM 868 C CA . ILE A 1 110 ? 7.602 -12.822 -3.055 1.00 80.00 110 ILE A CA 1
ATOM 869 C C . ILE A 1 110 ? 7.235 -12.142 -1.737 1.00 80.00 110 ILE A C 1
ATOM 871 O O . ILE A 1 110 ? 6.660 -12.791 -0.865 1.00 80.00 110 ILE A O 1
ATOM 875 N N . LEU A 1 111 ? 7.528 -10.846 -1.598 1.00 81.62 111 LEU A N 1
ATOM 876 C CA . LEU A 1 111 ? 7.201 -10.088 -0.391 1.00 81.62 111 LEU A CA 1
ATOM 877 C C . LEU A 1 111 ? 5.695 -10.077 -0.136 1.00 81.62 111 LEU A C 1
ATOM 879 O O . LEU A 1 111 ? 5.264 -10.3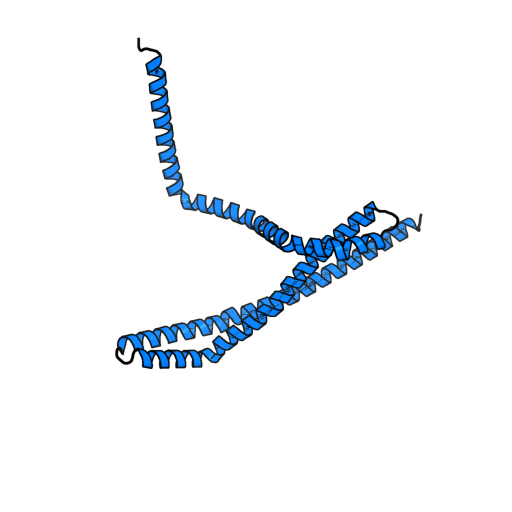95 0.967 1.00 81.62 111 LEU A O 1
ATOM 883 N N . LEU A 1 112 ? 4.886 -9.786 -1.156 1.00 81.00 112 LEU A N 1
ATOM 884 C CA . LEU A 1 112 ? 3.428 -9.800 -1.040 1.00 81.00 112 LEU A CA 1
ATOM 885 C C . LEU A 1 112 ? 2.901 -11.203 -0.723 1.00 81.00 112 LEU A C 1
ATOM 887 O O . LEU A 1 112 ? 2.050 -11.354 0.148 1.00 81.00 112 LEU A O 1
ATOM 891 N N . ARG A 1 113 ? 3.445 -12.245 -1.359 1.00 80.06 113 ARG A N 1
ATOM 892 C CA . ARG A 1 113 ? 3.094 -13.640 -1.062 1.00 80.06 113 ARG A CA 1
ATOM 893 C C . ARG A 1 113 ? 3.466 -14.046 0.365 1.00 80.06 113 ARG A C 1
ATOM 895 O O . ARG A 1 113 ? 2.843 -14.956 0.888 1.00 80.06 113 ARG A O 1
ATOM 902 N N . MET A 1 114 ? 4.453 -13.408 0.989 1.00 82.88 114 MET A N 1
ATOM 903 C CA . MET A 1 114 ? 4.825 -13.669 2.381 1.00 82.88 114 MET A CA 1
ATOM 904 C C . MET A 1 114 ? 3.977 -12.851 3.367 1.00 82.88 114 MET A C 1
ATOM 906 O O . MET A 1 114 ? 3.466 -13.400 4.340 1.00 82.88 114 MET A O 1
ATOM 910 N N . ILE A 1 115 ? 3.785 -11.558 3.093 1.00 86.25 115 ILE A N 1
ATOM 911 C CA . ILE A 1 115 ? 3.074 -10.619 3.973 1.00 86.25 115 ILE A CA 1
ATOM 912 C C . ILE A 1 115 ? 1.569 -10.893 3.983 1.00 86.25 115 ILE A C 1
ATOM 914 O O . ILE A 1 115 ? 0.966 -10.928 5.052 1.00 86.25 115 ILE A O 1
ATOM 918 N N . ILE A 1 116 ? 0.945 -11.097 2.816 1.00 86.19 116 ILE A N 1
ATOM 919 C CA . ILE A 1 116 ? -0.518 -11.202 2.729 1.00 86.19 116 ILE A CA 1
ATOM 920 C C . ILE A 1 116 ? -1.055 -12.401 3.534 1.00 86.19 116 ILE A C 1
ATOM 922 O O . ILE A 1 116 ? -1.985 -12.188 4.309 1.00 86.19 116 ILE A O 1
ATOM 926 N N . PRO A 1 117 ? -0.498 -13.627 3.445 1.00 84.12 117 PRO A N 1
ATOM 927 C CA . PRO A 1 117 ? -0.969 -14.748 4.263 1.00 84.12 117 PRO A CA 1
ATOM 928 C C . PRO A 1 117 ? -0.773 -14.524 5.763 1.00 84.12 117 PRO A C 1
ATOM 930 O O . PRO A 1 117 ? -1.628 -14.905 6.556 1.00 84.12 117 PRO A O 1
ATOM 933 N N . GLN A 1 118 ? 0.327 -13.878 6.159 1.00 87.94 118 GLN A N 1
ATOM 934 C CA . GLN A 1 118 ? 0.588 -13.555 7.561 1.00 87.94 118 GLN A CA 1
ATOM 935 C C . GLN A 1 118 ? -0.422 -12.534 8.100 1.00 87.94 118 GLN A C 1
ATOM 937 O O . GLN A 1 118 ? -0.924 -12.672 9.216 1.00 87.94 118 GLN A O 1
ATOM 942 N N . MET A 1 119 ? -0.749 -11.519 7.299 1.00 87.31 119 MET A N 1
ATOM 943 C CA . MET A 1 119 ? -1.808 -10.571 7.629 1.00 87.31 119 MET A CA 1
ATOM 944 C C . MET A 1 119 ? -3.174 -11.260 7.672 1.00 87.31 119 MET A C 1
ATOM 946 O O . MET A 1 119 ? -3.945 -10.991 8.586 1.00 87.31 119 MET A O 1
ATOM 950 N N . TYR A 1 120 ? -3.452 -12.174 6.734 1.00 88.81 120 TYR A N 1
ATOM 951 C CA . TYR A 1 120 ? -4.714 -12.911 6.683 1.00 88.81 120 TYR A CA 1
ATOM 952 C C . TYR A 1 120 ? -4.911 -13.709 7.970 1.00 88.81 120 TYR A C 1
ATOM 954 O O . TYR A 1 120 ? -5.927 -13.527 8.628 1.00 88.81 120 TYR A O 1
ATOM 962 N N . SER A 1 121 ? -3.922 -14.513 8.384 1.00 90.56 121 SER A N 1
ATOM 963 C CA . SER A 1 121 ? -4.061 -15.324 9.602 1.00 90.56 121 SER A CA 1
ATOM 964 C C . SER A 1 121 ? -4.181 -14.464 10.861 1.00 90.56 121 SER A C 1
ATOM 966 O O . SER A 1 121 ? -4.873 -14.837 11.804 1.00 90.56 121 SER A O 1
ATOM 968 N N . SER A 1 122 ? -3.545 -13.288 10.875 1.00 91.19 122 SER A N 1
ATOM 969 C CA . SER A 1 122 ? -3.630 -12.354 12.001 1.00 91.19 122 SER A CA 1
ATOM 970 C C . SER A 1 122 ? -5.029 -11.747 12.115 1.00 91.19 122 SER A C 1
ATOM 972 O O . SER A 1 122 ? -5.592 -11.704 13.205 1.00 91.19 122 SER A O 1
ATOM 974 N N . ILE A 1 123 ? -5.610 -11.315 10.993 1.00 89.62 123 ILE A N 1
ATOM 975 C CA . ILE A 1 123 ? -6.962 -10.741 10.946 1.00 89.62 123 ILE A CA 1
ATOM 976 C C . ILE A 1 123 ? -8.017 -11.818 11.196 1.00 89.62 123 ILE A C 1
ATOM 978 O O . ILE A 1 123 ? -8.949 -11.589 11.961 1.00 89.62 123 ILE A O 1
ATOM 982 N N . GLU A 1 124 ? -7.846 -13.003 10.613 1.00 91.06 124 GLU A N 1
ATOM 983 C CA . GLU A 1 124 ? -8.697 -14.164 10.866 1.00 91.06 124 GLU A CA 1
ATOM 984 C C . GLU A 1 124 ? -8.681 -14.528 12.352 1.00 91.06 124 GLU A C 1
ATOM 986 O O . GLU A 1 124 ? -9.742 -14.623 12.956 1.00 91.06 124 GLU A O 1
ATOM 991 N N . SER A 1 125 ? -7.500 -14.610 12.973 1.00 90.81 125 SER A N 1
ATOM 992 C CA . SER A 1 125 ? -7.365 -14.869 14.409 1.00 90.81 125 SER A CA 1
ATOM 993 C C . SER A 1 125 ? -8.080 -13.819 15.261 1.00 90.81 125 SER A C 1
ATOM 995 O O . SER A 1 125 ? -8.757 -14.180 16.223 1.00 90.81 125 SER A O 1
ATOM 997 N N . ILE A 1 126 ? -7.990 -12.533 14.904 1.00 88.00 126 ILE A N 1
ATOM 998 C CA . ILE A 1 126 ? -8.736 -11.466 15.587 1.00 88.00 126 ILE A CA 1
ATOM 999 C C . ILE A 1 126 ? -10.245 -11.679 15.437 1.00 88.00 126 ILE A C 1
ATOM 1001 O O . ILE A 1 126 ? -10.972 -11.602 16.423 1.00 88.00 126 ILE A O 1
ATOM 1005 N N . ALA A 1 127 ? -10.715 -11.991 14.231 1.00 89.50 127 ALA A N 1
ATOM 1006 C CA . ALA A 1 127 ? -12.133 -12.172 13.945 1.00 89.50 127 ALA A CA 1
ATOM 1007 C C . ALA A 1 127 ? -12.726 -13.455 14.558 1.00 89.50 127 ALA A C 1
ATOM 1009 O O . ALA A 1 127 ? -13.919 -13.485 14.862 1.00 89.50 127 ALA A O 1
ATOM 1010 N N . THR A 1 128 ? -11.933 -14.519 14.724 1.00 89.81 128 THR A N 1
ATOM 1011 C CA . THR A 1 128 ? -12.378 -15.789 15.324 1.00 89.81 128 THR A CA 1
ATOM 1012 C C . THR A 1 128 ? -12.245 -15.804 16.841 1.00 89.81 128 THR A C 1
ATOM 1014 O O . THR A 1 128 ? -13.062 -16.428 17.510 1.00 89.81 128 THR A O 1
ATOM 1017 N N . ASN A 1 129 ? -11.236 -15.126 17.397 1.00 90.75 129 ASN A N 1
ATOM 1018 C CA . ASN A 1 129 ? -11.034 -15.010 18.846 1.00 90.75 129 ASN A CA 1
ATOM 1019 C C . ASN A 1 129 ? -11.674 -13.742 19.436 1.00 90.75 129 ASN A C 1
ATOM 1021 O O . ASN A 1 129 ? -11.485 -13.458 20.617 1.00 90.75 129 ASN A O 1
ATOM 1025 N N . SER A 1 130 ? -12.442 -12.991 18.643 1.00 87.19 130 SER A N 1
ATOM 1026 C CA . SER A 1 130 ? -13.077 -11.736 19.057 1.00 87.19 130 SER A CA 1
ATOM 1027 C C . SER A 1 130 ? -13.947 -11.890 20.298 1.00 87.19 130 SER A C 1
ATOM 1029 O O . SER A 1 130 ? -13.854 -11.062 21.195 1.00 87.19 130 SER A O 1
ATOM 1031 N N . GLY A 1 131 ? -14.716 -12.980 20.402 1.00 89.12 131 GLY A N 1
ATOM 1032 C CA . GLY A 1 131 ? -15.528 -13.273 21.587 1.00 89.12 131 GLY A CA 1
ATOM 1033 C C . GLY A 1 131 ? -14.688 -13.382 22.861 1.00 89.12 131 GLY A C 1
ATOM 1034 O O . GLY A 1 131 ? -15.042 -12.808 23.884 1.00 89.12 131 GLY A O 1
ATOM 1035 N N . LYS A 1 132 ? -13.518 -14.023 22.779 1.00 90.25 132 LYS A N 1
ATOM 1036 C CA . LYS A 1 132 ? -12.592 -14.119 23.912 1.00 90.25 132 LYS A CA 1
ATOM 1037 C C . LYS A 1 132 ? -11.984 -12.760 24.263 1.00 90.25 132 LYS A C 1
ATOM 1039 O O . LYS A 1 132 ? -11.933 -12.404 25.432 1.00 90.25 132 LYS A O 1
ATOM 1044 N N . PHE A 1 133 ? -11.564 -11.977 23.267 1.00 87.75 133 PHE A N 1
ATOM 1045 C CA . PHE A 1 133 ? -11.050 -10.624 23.511 1.00 87.75 133 PHE A CA 1
ATOM 1046 C C . PHE A 1 133 ? -12.111 -9.695 24.111 1.00 87.75 133 PHE A C 1
ATOM 1048 O O . PHE A 1 133 ? -11.790 -8.868 24.961 1.00 87.75 133 PHE A O 1
ATOM 1055 N N . TYR A 1 134 ? -13.368 -9.854 23.697 1.00 90.62 134 TYR A N 1
ATOM 1056 C CA . TYR A 1 134 ? -14.515 -9.153 24.259 1.00 90.62 134 TYR A CA 1
ATOM 1057 C C . TYR A 1 134 ? -14.741 -9.528 25.729 1.00 90.62 134 TYR A C 1
ATOM 1059 O O . TYR A 1 134 ? -14.842 -8.643 26.579 1.00 90.62 134 TYR A O 1
ATOM 1067 N N . GLU A 1 135 ? -14.751 -10.824 26.047 1.00 92.50 135 GLU A N 1
ATOM 1068 C CA . GLU A 1 135 ? -14.879 -11.308 27.425 1.00 92.50 135 GLU A CA 1
ATOM 1069 C C . GLU A 1 135 ? -13.728 -10.824 28.316 1.00 92.50 135 GLU A C 1
ATOM 1071 O O . GLU A 1 135 ? -13.980 -10.299 29.401 1.00 92.50 135 GLU A O 1
ATOM 1076 N N . ASP A 1 136 ? -12.482 -10.913 27.840 1.00 93.62 136 ASP A N 1
ATOM 1077 C CA . ASP A 1 136 ? -11.297 -10.440 28.564 1.00 93.62 136 ASP A CA 1
ATOM 1078 C C . ASP A 1 136 ? -11.359 -8.917 28.807 1.00 93.62 136 ASP A C 1
ATOM 1080 O O . ASP A 1 136 ? -11.050 -8.440 29.904 1.00 93.62 136 ASP A O 1
ATOM 1084 N N . ALA A 1 137 ? -11.816 -8.140 27.817 1.00 90.31 137 ALA A N 1
ATOM 1085 C CA . ALA A 1 137 ? -11.987 -6.693 27.942 1.00 90.31 137 ALA A CA 1
ATOM 1086 C C . ALA A 1 137 ? -13.079 -6.319 28.955 1.00 90.31 137 ALA A C 1
ATOM 1088 O O . ALA A 1 137 ? -12.904 -5.375 29.729 1.00 90.31 137 ALA A O 1
ATOM 1089 N N . ILE A 1 138 ? -14.188 -7.064 28.992 1.00 92.12 138 ILE A N 1
ATOM 1090 C CA . ILE A 1 138 ? -15.250 -6.860 29.984 1.00 92.12 138 ILE A CA 1
ATOM 1091 C C . ILE A 1 138 ? -14.787 -7.269 31.377 1.00 92.12 138 ILE A C 1
ATOM 1093 O O . ILE A 1 138 ? -15.070 -6.556 32.336 1.00 92.12 138 ILE A O 1
ATOM 1097 N N . ALA A 1 139 ? -14.089 -8.395 31.512 1.00 93.75 139 ALA A N 1
ATOM 1098 C CA . ALA A 1 139 ? -13.560 -8.846 32.794 1.00 93.75 139 ALA A CA 1
ATOM 1099 C C . ALA A 1 139 ? -12.578 -7.817 33.373 1.00 93.75 139 ALA A C 1
ATOM 1101 O O . ALA A 1 139 ? -12.664 -7.470 34.552 1.00 93.75 139 ALA A O 1
ATOM 1102 N N . TRP A 1 140 ? -11.708 -7.257 32.526 1.00 93.44 140 TRP A N 1
ATOM 1103 C CA . TRP A 1 140 ? -10.835 -6.151 32.904 1.00 93.44 140 TRP A CA 1
ATOM 1104 C C . TRP A 1 140 ? -11.636 -4.910 33.315 1.00 93.44 140 TRP A C 1
ATOM 1106 O O . TRP A 1 140 ? -11.393 -4.363 34.390 1.00 93.44 140 TRP A O 1
ATOM 1116 N N . ALA A 1 141 ? -12.634 -4.508 32.522 1.00 90.06 141 ALA A N 1
ATOM 1117 C CA . ALA A 1 141 ? -13.472 -3.351 32.829 1.00 90.06 141 ALA A CA 1
ATOM 1118 C C . ALA A 1 141 ? -14.189 -3.502 34.174 1.00 90.06 141 ALA A C 1
ATOM 1120 O O . ALA A 1 141 ? -14.145 -2.583 34.983 1.00 90.06 141 ALA A O 1
ATOM 1121 N N . ARG A 1 142 ? -14.765 -4.678 34.444 1.00 89.38 142 ARG A N 1
ATOM 1122 C CA . ARG A 1 142 ? -15.387 -5.020 35.731 1.00 89.38 142 ARG A CA 1
ATOM 1123 C C . ARG A 1 142 ? -14.390 -4.923 36.882 1.00 89.38 142 ARG A C 1
ATOM 1125 O O . ARG A 1 142 ? -14.713 -4.357 37.912 1.00 89.38 142 ARG A O 1
ATOM 1132 N N . SER A 1 143 ? -13.163 -5.415 36.697 1.00 91.19 143 SER A N 1
ATOM 1133 C CA . SER A 1 143 ? -12.134 -5.368 37.746 1.00 91.19 143 SER A CA 1
ATOM 1134 C C . SER A 1 143 ? -11.615 -3.958 38.057 1.00 91.19 143 SER A C 1
ATOM 1136 O O . SER A 1 143 ? -11.161 -3.709 39.168 1.00 91.19 143 SER A O 1
ATOM 1138 N N . VAL A 1 144 ? -11.664 -3.040 37.085 1.00 91.38 144 VAL A N 1
ATOM 1139 C CA . VAL A 1 144 ? -11.126 -1.674 37.216 1.00 91.38 144 VAL A CA 1
ATOM 1140 C C . VAL A 1 144 ? -12.214 -0.652 37.561 1.00 91.38 144 VAL A C 1
ATOM 1142 O O . VAL A 1 144 ? -11.920 0.356 38.200 1.00 91.38 144 VAL A O 1
ATOM 1145 N N . LEU A 1 145 ? -13.459 -0.884 37.136 1.00 90.88 145 LEU A N 1
ATOM 1146 C CA . LEU A 1 145 ? -14.574 0.067 37.237 1.00 90.88 145 LEU A CA 1
ATOM 1147 C C . LEU A 1 145 ? -15.663 -0.361 38.231 1.00 90.88 145 LEU A C 1
ATOM 1149 O O . LEU A 1 145 ? -16.752 0.206 38.183 1.00 90.88 145 LEU A O 1
ATOM 1153 N N . ASP A 1 146 ? -15.376 -1.304 39.132 1.00 85.25 146 ASP A N 1
ATOM 1154 C CA . ASP A 1 146 ? -16.336 -1.837 40.118 1.00 85.25 146 ASP A CA 1
ATOM 1155 C C . ASP A 1 146 ? -17.005 -0.719 40.951 1.00 85.25 146 ASP A C 1
ATOM 1157 O O . ASP A 1 146 ? -18.214 -0.718 41.179 1.00 85.25 146 ASP A O 1
ATOM 1161 N N . ASP A 1 147 ? -16.246 0.329 41.295 1.00 92.06 147 ASP A N 1
ATOM 1162 C CA . ASP A 1 147 ? -16.740 1.498 42.039 1.00 92.06 147 ASP A CA 1
ATOM 1163 C C . ASP A 1 147 ? -17.625 2.455 41.201 1.00 92.06 147 ASP A C 1
ATOM 1165 O O . ASP A 1 147 ? -18.266 3.363 41.741 1.00 92.06 147 ASP A O 1
ATOM 1169 N N . TYR A 1 148 ? -17.679 2.286 39.873 1.00 89.69 148 TYR A N 1
ATOM 1170 C CA . TYR A 1 148 ? -18.332 3.203 38.928 1.00 89.69 148 TYR A CA 1
ATOM 1171 C C . TYR A 1 148 ? -19.261 2.478 37.929 1.00 89.69 148 TYR A C 1
ATOM 1173 O O . TYR A 1 148 ? -19.027 2.509 36.712 1.00 89.69 148 TYR A O 1
ATOM 1181 N N . PRO A 1 149 ? -20.412 1.944 38.381 1.00 85.62 149 PRO A N 1
ATOM 1182 C CA . PRO A 1 149 ? -21.286 1.075 37.576 1.00 85.62 149 PRO A CA 1
ATOM 1183 C C . PRO A 1 149 ? -21.868 1.742 36.315 1.00 85.62 149 PRO A C 1
ATOM 1185 O O . PRO A 1 149 ? -22.134 1.091 35.301 1.00 85.62 149 PRO A O 1
ATOM 1188 N N . LYS A 1 150 ? -22.048 3.072 36.331 1.00 89.56 150 LYS A N 1
ATOM 1189 C CA . LYS A 1 150 ? -22.489 3.829 35.143 1.00 89.56 150 LYS A CA 1
ATOM 1190 C C . LYS A 1 150 ? -21.420 3.869 34.045 1.00 89.56 150 LYS A C 1
ATOM 1192 O O . LYS A 1 150 ? -21.771 3.838 32.868 1.00 89.56 150 LYS A O 1
ATOM 1197 N N . ILE A 1 151 ? -20.143 3.959 34.423 1.00 89.25 151 ILE A N 1
ATOM 1198 C CA . ILE A 1 151 ? -19.014 4.002 33.483 1.00 89.25 151 ILE A CA 1
ATOM 1199 C C . ILE A 1 151 ? -18.754 2.598 32.939 1.00 89.25 151 ILE A C 1
ATOM 1201 O O . ILE A 1 151 ? -18.577 2.449 31.734 1.00 89.25 151 ILE A O 1
ATOM 1205 N N . GLU A 1 152 ? -18.831 1.575 33.794 1.00 91.25 152 GLU A N 1
ATOM 1206 C CA . GLU A 1 152 ? -18.751 0.168 33.387 1.00 91.25 152 GLU A CA 1
ATOM 1207 C C . GLU A 1 152 ? -19.788 -0.154 32.303 1.00 91.25 152 GLU A C 1
ATOM 1209 O O . GLU A 1 152 ? -19.432 -0.609 31.219 1.00 91.25 152 GLU A O 1
ATOM 1214 N N . THR A 1 153 ? -21.065 0.162 32.542 1.00 89.69 153 THR A N 1
ATOM 1215 C CA . THR A 1 153 ? -22.144 -0.129 31.582 1.00 89.69 153 THR A CA 1
ATOM 1216 C C . THR A 1 153 ? -21.924 0.581 30.241 1.00 89.69 153 THR A C 1
ATOM 1218 O O . THR A 1 153 ? -22.142 -0.004 29.177 1.00 89.69 153 THR A O 1
ATOM 1221 N N . ALA A 1 154 ? -21.467 1.838 30.273 1.00 91.06 154 ALA A N 1
ATOM 1222 C CA . ALA A 1 154 ? -21.142 2.589 29.063 1.00 91.06 154 ALA A CA 1
ATOM 1223 C C . ALA A 1 154 ? -19.957 1.968 28.304 1.00 91.06 154 ALA A C 1
ATOM 1225 O O . ALA A 1 154 ? -20.006 1.870 27.078 1.00 91.06 154 ALA A O 1
ATOM 1226 N N . PHE A 1 155 ? -18.928 1.510 29.021 1.00 90.81 155 PHE A N 1
ATOM 1227 C CA . PHE A 1 155 ? -17.764 0.846 28.443 1.00 90.81 155 PHE A CA 1
ATOM 1228 C C . PHE A 1 155 ? -18.130 -0.503 27.815 1.00 90.81 155 PHE A C 1
ATOM 1230 O O . PHE A 1 155 ? -17.791 -0.742 26.662 1.00 90.81 155 PHE A O 1
ATOM 1237 N N . VAL A 1 156 ? -18.882 -1.351 28.524 1.00 91.00 156 VAL A N 1
ATOM 1238 C CA . VAL A 1 156 ? -19.342 -2.657 28.020 1.00 91.00 156 VAL A CA 1
ATOM 1239 C C . VAL A 1 156 ? -20.137 -2.493 26.726 1.00 91.00 156 VAL A C 1
ATOM 1241 O O . VAL A 1 156 ? -19.908 -3.231 25.768 1.00 91.00 156 VAL A O 1
ATOM 1244 N N . LYS A 1 157 ? -21.033 -1.499 26.670 1.00 91.25 157 LYS A N 1
ATOM 1245 C CA . LYS A 1 157 ? -21.802 -1.202 25.458 1.00 91.25 157 LYS A CA 1
ATOM 1246 C C . LYS A 1 157 ? -20.904 -0.726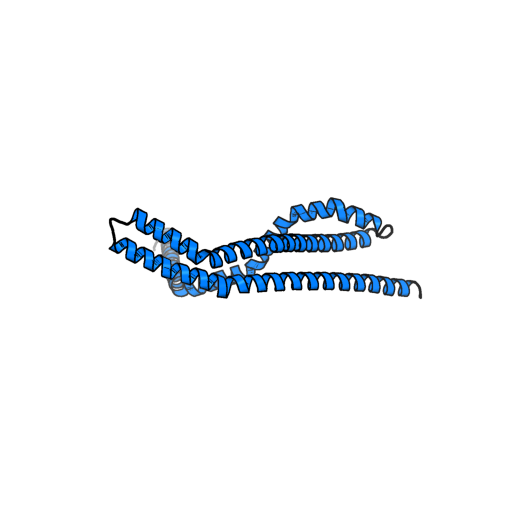 24.312 1.00 91.25 157 LYS A C 1
ATOM 1248 O O . LYS A 1 157 ? -20.995 -1.266 23.218 1.00 91.25 157 LYS A O 1
ATOM 1253 N N . LEU A 1 158 ? -20.018 0.240 24.571 1.00 92.06 158 LEU A N 1
ATOM 1254 C CA . LEU A 1 158 ? -19.083 0.765 23.569 1.00 92.06 158 LEU A CA 1
ATOM 1255 C C . LEU A 1 158 ? -18.205 -0.348 22.981 1.00 92.06 158 LEU A C 1
ATOM 1257 O O . LEU A 1 158 ? -18.014 -0.413 21.770 1.00 92.06 158 LEU A O 1
ATOM 1261 N N . VAL A 1 159 ? -17.670 -1.216 23.840 1.00 91.94 159 VAL A N 1
ATOM 1262 C CA . VAL A 1 159 ? -16.809 -2.329 23.431 1.00 91.94 159 VAL A CA 1
ATOM 1263 C C . VAL A 1 159 ? -17.601 -3.392 22.675 1.00 91.94 159 VAL A C 1
ATOM 1265 O O . VAL A 1 159 ? -17.067 -3.936 21.716 1.00 91.94 159 VAL A O 1
ATOM 1268 N N . GLY A 1 160 ? -18.859 -3.655 23.043 1.00 90.81 160 GLY A N 1
ATOM 1269 C CA . GLY A 1 160 ? -19.746 -4.551 22.289 1.00 90.81 160 GLY A CA 1
ATOM 1270 C C . GLY A 1 160 ? -19.994 -4.045 20.872 1.00 90.81 160 GLY A C 1
ATOM 1271 O O . GLY A 1 160 ? -19.639 -4.723 19.912 1.00 90.81 160 GLY A O 1
ATOM 1272 N N . ASP A 1 161 ? -20.480 -2.807 20.753 1.00 91.31 161 ASP A N 1
ATOM 1273 C CA . ASP A 1 161 ? -20.765 -2.175 19.460 1.00 91.31 161 ASP A CA 1
ATOM 1274 C C . ASP A 1 161 ? -19.497 -2.115 18.573 1.00 91.31 161 ASP A C 1
ATOM 1276 O O . ASP A 1 161 ? -19.544 -2.373 17.365 1.00 91.31 161 ASP A O 1
ATOM 1280 N N . ALA A 1 162 ? -18.336 -1.806 19.165 1.00 89.19 162 ALA A N 1
ATOM 1281 C CA . ALA A 1 162 ? -17.059 -1.770 18.454 1.00 89.19 162 ALA A CA 1
ATOM 1282 C C . ALA A 1 162 ? -16.563 -3.167 18.048 1.00 89.19 162 ALA A C 1
ATOM 1284 O O . ALA A 1 162 ? -16.049 -3.328 16.942 1.00 89.19 162 ALA A O 1
ATOM 1285 N N . SER A 1 163 ? -16.712 -4.166 18.923 1.00 89.81 163 SER A N 1
ATOM 1286 C CA . SER A 1 163 ? -16.325 -5.555 18.662 1.00 89.81 163 SER A CA 1
ATOM 1287 C C . SER A 1 163 ? -17.088 -6.111 17.464 1.00 89.81 163 SER A C 1
ATOM 1289 O O . SER A 1 163 ? -16.458 -6.580 16.517 1.00 89.81 163 SER A O 1
ATOM 1291 N N . ASP A 1 164 ? -18.415 -5.971 17.454 1.00 89.75 164 ASP A N 1
ATOM 1292 C CA . ASP A 1 164 ? -19.264 -6.446 16.357 1.00 89.75 164 ASP A CA 1
ATOM 1293 C C . ASP A 1 164 ? -18.899 -5.746 15.042 1.00 89.75 164 ASP A C 1
ATOM 1295 O O . ASP A 1 164 ? -18.611 -6.402 14.043 1.00 89.75 164 ASP A O 1
ATOM 1299 N N . THR A 1 165 ? -18.748 -4.417 15.070 1.00 92.19 165 THR A N 1
ATOM 1300 C CA . THR A 1 165 ? -18.350 -3.636 13.885 1.00 92.19 165 THR A CA 1
ATOM 1301 C C . THR A 1 165 ? -16.994 -4.077 13.320 1.00 92.19 165 THR A C 1
ATOM 1303 O O . THR A 1 165 ? -16.826 -4.179 12.104 1.00 92.19 165 THR A O 1
ATOM 1306 N N . ILE A 1 166 ? -16.001 -4.329 14.181 1.00 89.81 166 ILE A N 1
ATOM 1307 C CA . ILE A 1 166 ? -14.658 -4.754 13.756 1.00 89.81 166 ILE A CA 1
ATOM 1308 C C . ILE A 1 166 ? -14.694 -6.173 13.189 1.00 89.81 166 ILE A C 1
ATOM 1310 O O . ILE A 1 166 ? -14.030 -6.446 12.186 1.00 89.81 166 ILE A O 1
ATOM 1314 N N . VAL A 1 167 ? -15.455 -7.073 13.813 1.00 92.25 167 VAL A N 1
ATOM 1315 C CA . VAL A 1 167 ? -15.612 -8.459 13.361 1.00 92.25 167 VAL A CA 1
ATOM 1316 C C . VAL A 1 167 ? -16.299 -8.509 12.003 1.00 92.25 167 VAL A C 1
ATOM 1318 O O . VAL A 1 167 ? -15.804 -9.197 11.106 1.00 92.25 167 VAL A O 1
ATOM 1321 N N . ASP A 1 168 ? -17.381 -7.757 11.831 1.00 93.75 168 ASP A N 1
ATOM 1322 C CA . ASP A 1 168 ? -18.123 -7.687 10.576 1.00 93.75 168 ASP A CA 1
ATOM 1323 C C . ASP A 1 168 ? -17.260 -7.062 9.479 1.00 93.75 168 ASP A C 1
ATOM 1325 O O . ASP A 1 168 ? -17.099 -7.643 8.407 1.00 93.75 168 ASP A O 1
ATOM 1329 N N . TRP A 1 169 ? -16.572 -5.952 9.763 1.00 92.94 169 TRP A N 1
ATOM 1330 C CA . TRP A 1 169 ? -15.628 -5.354 8.817 1.00 92.94 169 TRP A CA 1
ATOM 1331 C C . TRP A 1 169 ? -14.517 -6.331 8.399 1.00 92.94 169 TRP A C 1
ATOM 1333 O O . TRP A 1 169 ? -14.202 -6.454 7.208 1.00 92.94 169 TRP A O 1
ATOM 1343 N N . ALA A 1 170 ? -13.941 -7.064 9.356 1.00 91.88 170 ALA A N 1
ATOM 1344 C CA . ALA A 1 170 ? -12.912 -8.057 9.077 1.00 91.88 170 ALA A CA 1
ATOM 1345 C C . ALA A 1 170 ? -13.445 -9.179 8.170 1.00 91.88 170 ALA A C 1
ATOM 1347 O O . ALA A 1 170 ? -12.808 -9.501 7.164 1.00 91.88 170 ALA A O 1
ATOM 1348 N N . LYS A 1 171 ? -14.618 -9.743 8.486 1.00 90.38 171 LYS A N 1
ATOM 1349 C CA . LYS A 1 171 ? -15.205 -10.887 7.768 1.00 90.38 171 LYS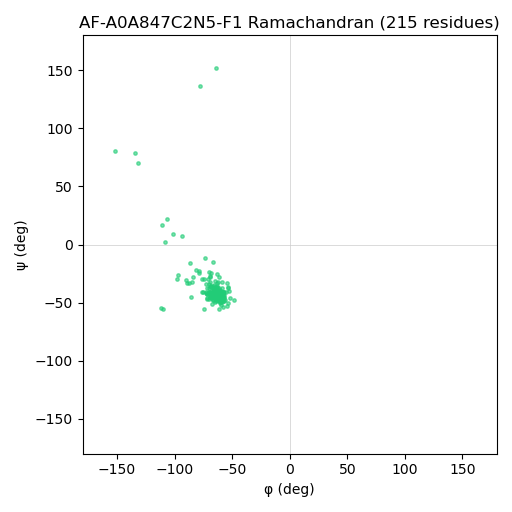 A CA 1
ATOM 1350 C C . LYS A 1 171 ? -15.800 -10.524 6.413 1.00 90.38 171 LYS A C 1
ATOM 1352 O O . LYS A 1 171 ? -15.628 -11.283 5.463 1.00 90.38 171 LYS A O 1
ATOM 1357 N N . GLU A 1 172 ? -16.485 -9.393 6.313 1.00 93.31 172 GLU A N 1
ATOM 1358 C CA . GLU A 1 172 ? -17.237 -9.018 5.114 1.00 93.31 172 GLU A CA 1
ATOM 1359 C C . GLU A 1 172 ? -16.400 -8.220 4.114 1.00 93.31 172 GLU A C 1
ATOM 1361 O O . GLU A 1 172 ? -16.611 -8.328 2.908 1.00 93.31 172 GLU A O 1
ATOM 1366 N N . THR A 1 173 ? -15.428 -7.433 4.588 1.00 91.31 173 THR A N 1
ATOM 1367 C CA . THR A 1 173 ? -14.628 -6.559 3.717 1.00 91.31 173 THR A CA 1
ATOM 1368 C C . THR A 1 173 ? -13.196 -7.046 3.584 1.00 91.31 173 THR A C 1
ATOM 1370 O O . THR A 1 173 ? -12.711 -7.260 2.469 1.00 91.31 173 THR A O 1
ATOM 1373 N N . VAL A 1 174 ? -12.491 -7.221 4.703 1.00 90.25 174 VAL A N 1
ATOM 1374 C CA . VAL A 1 174 ? -11.034 -7.399 4.670 1.00 90.25 174 VAL A CA 1
ATOM 1375 C C . VAL A 1 174 ? -10.636 -8.785 4.184 1.00 90.25 174 VAL A C 1
ATOM 1377 O O . VAL A 1 174 ? -9.904 -8.878 3.197 1.00 90.25 174 VAL A O 1
ATOM 1380 N N . LEU A 1 175 ? -11.136 -9.853 4.818 1.00 89.75 175 LEU A N 1
ATOM 1381 C CA . LEU A 1 175 ? -10.793 -11.229 4.439 1.00 89.75 175 LEU A CA 1
ATOM 1382 C C . LEU A 1 175 ? -11.110 -11.506 2.953 1.00 89.75 175 LEU A C 1
ATOM 1384 O O . LEU A 1 175 ? -10.202 -11.950 2.244 1.00 89.75 175 LEU A O 1
ATOM 1388 N N . PRO A 1 176 ? -12.300 -11.154 2.413 1.00 89.88 176 PRO A N 1
ATOM 1389 C CA . PRO A 1 176 ? -12.601 -11.357 0.995 1.00 89.88 176 PRO A CA 1
ATOM 1390 C C . PRO A 1 176 ? -11.706 -10.531 0.063 1.00 89.88 176 PRO A C 1
ATOM 1392 O O . PRO A 1 176 ? -11.229 -11.041 -0.955 1.00 89.88 176 PRO A O 1
ATOM 1395 N N . THR A 1 177 ? -11.426 -9.269 0.414 1.00 88.19 177 THR A N 1
ATOM 1396 C CA . THR A 1 177 ? -10.540 -8.402 -0.381 1.00 88.19 177 THR A CA 1
ATOM 1397 C C . THR A 1 177 ? -9.131 -8.983 -0.454 1.00 88.19 177 THR A C 1
ATOM 1399 O O . THR A 1 177 ? -8.529 -9.010 -1.527 1.00 88.19 177 THR A O 1
ATOM 1402 N N . MET A 1 178 ? -8.608 -9.506 0.657 1.00 85.75 178 MET A N 1
ATOM 1403 C CA . MET A 1 178 ? -7.288 -10.134 0.693 1.00 85.75 178 MET A CA 1
ATOM 1404 C C . MET A 1 178 ? -7.226 -11.380 -0.189 1.00 85.75 178 MET A C 1
ATOM 1406 O O . MET A 1 178 ? -6.280 -11.520 -0.967 1.00 85.75 178 MET A O 1
ATOM 1410 N N . THR A 1 179 ? -8.246 -12.242 -0.153 1.00 84.00 179 THR A N 1
ATOM 1411 C CA . THR A 1 179 ? -8.345 -13.391 -1.067 1.00 84.00 179 THR A CA 1
ATOM 1412 C C . THR A 1 179 ? -8.363 -12.937 -2.528 1.00 84.00 179 THR A C 1
ATOM 1414 O O . THR A 1 179 ? -7.625 -13.478 -3.357 1.00 84.00 179 THR A O 1
ATOM 1417 N N . GLY A 1 180 ? -9.126 -11.889 -2.852 1.00 84.81 180 GLY A N 1
ATOM 1418 C CA . GLY A 1 180 ? -9.138 -11.282 -4.185 1.00 84.81 180 GLY A CA 1
ATOM 1419 C C . GLY A 1 180 ? -7.757 -10.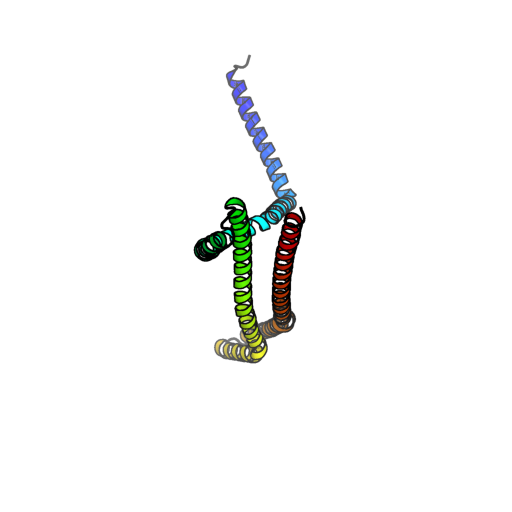776 -4.621 1.00 84.81 180 GLY A C 1
ATOM 1420 O O . GLY A 1 180 ? -7.305 -11.077 -5.727 1.00 84.81 180 GLY A O 1
ATOM 1421 N N . VAL A 1 181 ? -7.039 -10.076 -3.738 1.00 84.50 181 VAL A N 1
ATOM 1422 C CA . VAL A 1 181 ? -5.680 -9.572 -3.999 1.00 84.50 181 VAL A CA 1
ATOM 1423 C C . VAL A 1 181 ? -4.697 -10.717 -4.260 1.00 84.50 181 VAL A C 1
ATOM 1425 O O . VAL A 1 181 ? -3.958 -10.655 -5.243 1.00 84.50 181 VAL A O 1
ATOM 1428 N N . ILE A 1 182 ? -4.714 -11.787 -3.456 1.00 81.31 182 ILE A N 1
ATOM 1429 C CA . ILE A 1 182 ? -3.859 -12.973 -3.674 1.00 81.31 182 ILE A CA 1
ATOM 1430 C C . ILE A 1 182 ? -4.108 -13.564 -5.066 1.00 81.31 182 ILE A C 1
ATOM 1432 O O . ILE A 1 182 ? -3.163 -13.864 -5.805 1.00 81.31 182 ILE A O 1
ATOM 1436 N N . THR A 1 183 ? -5.380 -13.712 -5.434 1.00 83.25 183 THR A N 1
ATOM 1437 C CA . THR A 1 183 ? -5.795 -14.324 -6.703 1.00 83.25 183 THR A CA 1
ATOM 1438 C C . THR A 1 183 ? -5.365 -13.469 -7.897 1.00 83.25 183 THR A C 1
ATOM 1440 O O . THR A 1 183 ? -4.815 -13.984 -8.877 1.00 83.25 183 THR A O 1
ATOM 1443 N N . ASN A 1 184 ? -5.531 -12.150 -7.790 1.00 85.25 184 ASN A N 1
ATOM 1444 C CA . ASN A 1 184 ? -5.148 -11.189 -8.822 1.00 85.25 184 ASN A CA 1
ATOM 1445 C C . ASN A 1 184 ? -3.628 -11.095 -8.996 1.00 85.25 184 ASN A C 1
ATOM 1447 O O . ASN A 1 184 ? -3.148 -11.116 -10.130 1.00 85.25 184 ASN A O 1
ATOM 1451 N N . ILE A 1 185 ? -2.858 -11.055 -7.902 1.00 82.06 185 ILE A N 1
ATOM 1452 C CA . ILE A 1 185 ? -1.387 -11.059 -7.958 1.00 82.06 185 ILE A CA 1
ATOM 1453 C C . ILE A 1 185 ? -0.892 -12.348 -8.616 1.00 82.06 185 ILE A C 1
ATOM 1455 O O . ILE A 1 185 ? -0.085 -12.295 -9.544 1.00 82.06 185 ILE A O 1
ATOM 1459 N N . THR A 1 186 ? -1.403 -13.502 -8.178 1.00 80.12 186 THR A N 1
ATOM 1460 C CA . THR A 1 186 ? -1.001 -14.809 -8.722 1.00 80.12 186 THR A CA 1
ATOM 1461 C C . THR A 1 186 ? -1.274 -14.882 -10.223 1.00 80.12 186 THR A C 1
ATOM 1463 O O . THR A 1 186 ? -0.398 -15.263 -11.001 1.00 80.12 186 THR A O 1
ATOM 1466 N N . SER A 1 187 ? -2.458 -14.440 -10.649 1.00 85.19 187 SER A N 1
ATOM 1467 C CA . SER A 1 187 ? -2.835 -14.408 -12.063 1.00 85.19 187 SER A CA 1
ATOM 1468 C C . SER A 1 187 ? -1.954 -13.445 -12.863 1.00 85.19 187 SER A C 1
ATOM 1470 O O . SER A 1 187 ? -1.432 -13.818 -13.914 1.00 85.19 187 SER A O 1
ATOM 1472 N N . GLY A 1 188 ? -1.716 -12.234 -12.349 1.00 80.56 188 GLY A N 1
ATOM 1473 C CA . GLY A 1 188 ? -0.864 -11.226 -12.986 1.00 80.56 188 GLY A CA 1
ATOM 1474 C C . GLY A 1 188 ? 0.560 -11.722 -13.247 1.00 80.56 188 GLY A C 1
ATOM 1475 O O . GLY A 1 188 ? 1.103 -11.506 -14.330 1.00 80.56 188 GLY A O 1
ATOM 1476 N N . VAL A 1 189 ? 1.141 -12.465 -12.301 1.00 78.69 189 VAL A N 1
ATOM 1477 C CA . VAL A 1 189 ? 2.473 -13.072 -12.454 1.00 78.69 189 VAL A CA 1
ATOM 1478 C C . VAL A 1 189 ? 2.483 -14.124 -13.556 1.00 78.69 189 VAL A C 1
ATOM 1480 O O . VAL A 1 189 ? 3.373 -14.113 -14.405 1.00 78.69 189 VAL A O 1
ATOM 1483 N N . VAL A 1 190 ? 1.483 -15.009 -13.591 1.00 82.19 190 VAL A N 1
ATOM 1484 C CA . VAL A 1 190 ? 1.367 -16.027 -14.646 1.00 82.19 190 VAL A CA 1
ATOM 1485 C C . VAL A 1 190 ? 1.232 -15.372 -16.023 1.00 82.19 190 VAL A C 1
ATOM 1487 O O . VAL A 1 190 ? 1.894 -15.801 -16.971 1.00 82.19 190 VAL A O 1
ATOM 1490 N N . TYR A 1 191 ? 0.428 -14.313 -16.144 1.00 84.38 191 TYR A N 1
ATOM 1491 C CA . TYR A 1 191 ? 0.291 -13.568 -17.397 1.00 84.38 191 TYR A CA 1
ATOM 1492 C C . TYR A 1 191 ? 1.595 -12.889 -17.819 1.00 84.38 191 TYR A C 1
ATOM 1494 O O . TYR A 1 191 ? 1.970 -12.979 -18.988 1.00 84.38 191 TYR A O 1
ATOM 1502 N N . PHE A 1 192 ? 2.319 -12.271 -16.884 1.00 77.25 192 PHE A N 1
ATOM 1503 C CA . PHE A 1 192 ? 3.620 -11.668 -17.166 1.00 77.25 192 PHE A CA 1
ATOM 1504 C C . PHE A 1 192 ? 4.631 -12.709 -17.668 1.00 77.25 192 PHE A C 1
ATOM 1506 O O . PHE A 1 192 ? 5.259 -12.504 -18.707 1.00 77.25 192 PHE A O 1
ATOM 1513 N N . LEU A 1 193 ? 4.738 -13.859 -16.991 1.00 77.00 193 LEU A N 1
ATOM 1514 C CA . LEU A 1 193 ? 5.624 -14.954 -17.403 1.00 77.00 193 LEU A CA 1
ATOM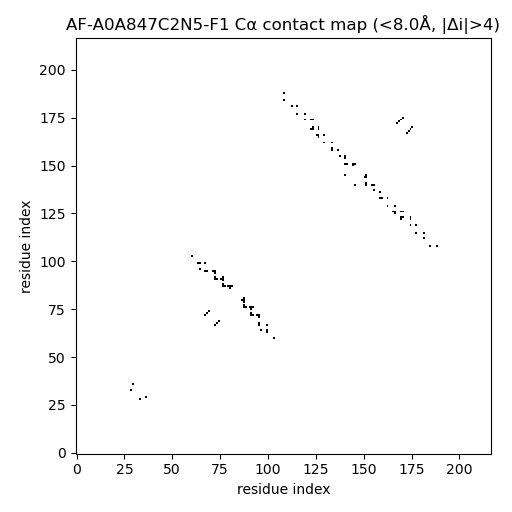 1515 C C . LEU A 1 193 ? 5.270 -15.487 -18.797 1.00 77.00 193 LEU A C 1
ATOM 1517 O O . LEU A 1 193 ? 6.162 -15.710 -19.615 1.00 77.00 193 LEU A O 1
ATOM 1521 N N . ARG A 1 194 ? 3.974 -15.636 -19.102 1.00 82.88 194 ARG A N 1
ATOM 1522 C CA . ARG A 1 194 ? 3.509 -15.996 -20.452 1.00 82.88 194 ARG A CA 1
ATOM 1523 C C . ARG A 1 194 ? 3.905 -14.942 -21.484 1.00 82.88 194 ARG A C 1
ATOM 1525 O O . ARG A 1 194 ? 4.377 -15.302 -22.557 1.00 82.88 194 ARG A O 1
ATOM 1532 N N . GLY A 1 195 ? 3.760 -13.658 -21.163 1.00 79.31 195 GLY A N 1
ATOM 1533 C CA . GLY A 1 195 ? 4.188 -12.560 -22.032 1.00 79.31 195 GLY A CA 1
ATOM 1534 C C . GLY A 1 195 ? 5.680 -12.630 -22.362 1.00 79.31 195 GLY A C 1
ATOM 1535 O O . GLY A 1 195 ? 6.052 -12.594 -23.533 1.00 79.31 195 GLY A O 1
ATOM 1536 N N . VAL A 1 196 ? 6.530 -12.819 -21.348 1.00 76.75 196 VAL A N 1
ATOM 1537 C CA . VAL A 1 196 ? 7.983 -12.991 -21.532 1.00 76.75 196 VAL A CA 1
ATOM 1538 C C . VAL A 1 196 ? 8.295 -14.206 -22.410 1.00 76.75 196 VAL A C 1
ATOM 1540 O O . VAL A 1 196 ? 9.112 -14.098 -23.325 1.00 76.75 196 VAL A O 1
ATOM 1543 N N . TYR A 1 197 ? 7.622 -15.340 -22.183 1.00 77.94 197 TYR A N 1
ATOM 1544 C CA . TYR A 1 197 ? 7.771 -16.540 -23.010 1.00 77.94 197 TYR A CA 1
ATOM 1545 C C . TYR A 1 197 ? 7.460 -16.261 -24.489 1.00 77.94 197 TYR A C 1
ATOM 1547 O O . TYR A 1 197 ? 8.274 -16.577 -25.356 1.00 77.94 197 TYR A O 1
ATOM 1555 N N . TYR A 1 198 ? 6.338 -15.601 -24.790 1.00 85.56 198 TYR A N 1
ATOM 1556 C CA . TYR A 1 198 ? 5.973 -15.278 -26.173 1.00 85.56 198 TYR A CA 1
ATOM 1557 C C . TYR A 1 198 ? 6.938 -14.293 -26.837 1.00 85.56 198 TYR A C 1
ATOM 1559 O O . TYR A 1 198 ? 7.263 -14.462 -28.012 1.00 85.56 198 TYR A O 1
ATOM 1567 N N . VAL A 1 199 ? 7.444 -13.302 -26.097 1.00 78.00 199 VAL A N 1
ATOM 1568 C CA . VAL A 1 199 ? 8.469 -12.383 -26.614 1.00 78.00 199 VAL A CA 1
ATOM 1569 C C . VAL A 1 199 ? 9.746 -13.145 -26.968 1.00 78.00 199 VAL A C 1
ATOM 1571 O O . VAL A 1 199 ? 10.285 -12.949 -28.055 1.00 78.00 199 VAL A O 1
ATOM 1574 N N . ALA A 1 200 ? 10.210 -14.051 -26.101 1.00 73.62 200 ALA A N 1
ATOM 1575 C CA . ALA A 1 200 ? 11.388 -14.873 -26.373 1.00 73.62 200 ALA A CA 1
ATOM 1576 C C . ALA A 1 200 ? 11.205 -15.745 -27.629 1.00 73.62 200 ALA A C 1
ATOM 1578 O O . ALA A 1 200 ? 12.081 -15.762 -28.495 1.00 73.62 200 ALA A O 1
ATOM 1579 N N . VAL A 1 201 ? 10.048 -16.402 -27.770 1.00 79.06 201 VAL A N 1
ATOM 1580 C CA . VAL A 1 201 ? 9.704 -17.177 -28.975 1.00 79.06 201 VAL A CA 1
ATOM 1581 C C . VAL A 1 201 ? 9.710 -16.286 -30.222 1.00 79.06 201 VAL A C 1
ATOM 1583 O O . VAL A 1 201 ? 10.293 -16.664 -31.236 1.00 79.06 201 VAL A O 1
ATOM 1586 N N . GLY A 1 202 ? 9.137 -15.081 -30.146 1.00 77.00 202 GLY A N 1
ATOM 1587 C CA . GLY A 1 202 ? 9.129 -14.117 -31.249 1.00 77.00 202 GLY A CA 1
ATOM 1588 C C . GLY A 1 202 ? 10.529 -13.654 -31.666 1.00 77.00 202 GLY A C 1
ATOM 1589 O O . GLY A 1 202 ? 10.809 -13.542 -32.859 1.00 77.00 202 GLY A O 1
ATOM 1590 N N . VAL A 1 203 ? 11.438 -13.442 -30.708 1.00 74.12 203 VAL A N 1
ATOM 1591 C CA . VAL A 1 203 ? 12.843 -13.101 -30.992 1.00 74.12 203 VAL A CA 1
ATOM 1592 C C . VAL A 1 203 ? 13.555 -14.257 -31.694 1.00 74.12 203 VAL A C 1
ATOM 1594 O O . VAL A 1 203 ? 14.216 -14.029 -32.704 1.00 74.12 203 VAL A O 1
ATOM 1597 N N . ILE A 1 204 ? 13.392 -15.493 -31.209 1.00 72.25 204 ILE A N 1
ATOM 1598 C CA . ILE A 1 204 ? 13.986 -16.686 -31.835 1.00 72.25 204 ILE A CA 1
ATOM 1599 C C . ILE A 1 204 ? 13.466 -16.850 -33.268 1.00 72.25 204 ILE A C 1
ATOM 1601 O O . ILE A 1 204 ? 14.257 -17.032 -34.193 1.00 72.25 204 ILE A O 1
ATOM 1605 N N . ALA A 1 205 ? 12.151 -16.726 -33.462 1.00 73.88 205 ALA A N 1
ATOM 1606 C CA . ALA A 1 205 ? 11.529 -16.804 -34.778 1.00 73.88 205 ALA A CA 1
ATOM 1607 C C . ALA A 1 205 ? 12.042 -15.704 -35.723 1.00 73.88 205 ALA A C 1
ATOM 1609 O O . ALA A 1 205 ? 12.370 -15.987 -36.872 1.00 73.88 205 ALA A O 1
ATOM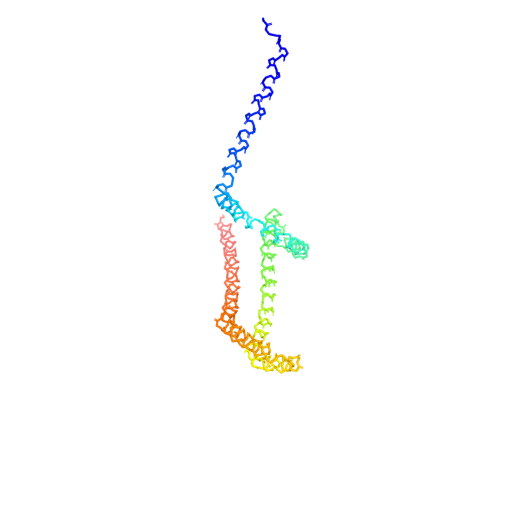 1610 N N . SER A 1 206 ? 12.179 -14.467 -35.237 1.00 70.44 206 SER A N 1
ATOM 1611 C CA . SER A 1 206 ? 12.724 -13.345 -36.011 1.00 70.44 206 SER A CA 1
ATOM 1612 C C . SER A 1 206 ? 14.165 -13.598 -36.463 1.00 70.44 206 SER A C 1
ATOM 1614 O O . SER A 1 206 ? 14.481 -13.413 -37.638 1.00 70.44 206 SER A O 1
ATOM 1616 N N . VAL A 1 207 ? 15.027 -14.094 -35.566 1.00 67.94 207 VAL A N 1
ATOM 1617 C CA . VAL A 1 207 ? 16.412 -14.461 -35.904 1.00 67.94 207 VAL A CA 1
ATOM 1618 C C . VAL A 1 207 ? 16.442 -15.578 -36.945 1.00 67.94 207 VAL A C 1
ATOM 1620 O O . VAL A 1 207 ? 17.189 -15.470 -37.913 1.00 67.94 207 VAL A O 1
ATOM 1623 N N . TYR A 1 208 ? 15.613 -16.614 -36.788 1.00 74.25 208 TYR A N 1
ATOM 1624 C CA . TYR A 1 208 ? 15.528 -17.712 -37.752 1.00 74.25 208 TYR A CA 1
ATOM 1625 C C . TYR A 1 208 ? 15.105 -17.220 -39.143 1.00 74.25 208 TYR A C 1
ATOM 1627 O O . TYR A 1 208 ? 15.725 -17.577 -40.142 1.00 74.25 208 TYR A O 1
ATOM 1635 N N . ILE A 1 209 ? 14.095 -16.347 -39.210 1.00 73.19 209 ILE A N 1
ATOM 1636 C CA . ILE A 1 209 ? 13.612 -15.764 -40.468 1.00 73.19 209 ILE A CA 1
ATOM 1637 C C . ILE A 1 209 ? 14.684 -14.881 -41.117 1.00 73.19 209 ILE A C 1
ATOM 1639 O O . ILE A 1 209 ? 14.899 -14.992 -42.323 1.00 73.19 209 ILE A O 1
ATOM 1643 N N . LEU A 1 210 ? 15.369 -14.023 -40.352 1.00 65.62 210 LEU A N 1
ATOM 1644 C CA . LEU A 1 210 ? 16.441 -13.175 -40.889 1.00 65.62 210 LEU A CA 1
ATOM 1645 C C . LEU A 1 210 ? 17.623 -14.007 -41.395 1.00 65.62 210 LEU A C 1
ATOM 1647 O O . LEU A 1 210 ? 18.119 -13.748 -42.487 1.00 65.62 210 LEU A O 1
ATOM 1651 N N . TYR A 1 211 ? 18.036 -15.021 -40.634 1.00 59.81 211 TYR A N 1
ATOM 1652 C CA . TYR A 1 211 ? 19.144 -15.899 -41.001 1.00 59.81 211 TYR A CA 1
ATOM 1653 C C . TYR A 1 211 ? 18.836 -16.702 -42.269 1.00 59.81 211 TYR A C 1
ATOM 1655 O O . TYR A 1 211 ? 19.665 -16.788 -43.170 1.00 59.81 211 TYR A O 1
ATOM 1663 N N . ASN A 1 212 ? 17.614 -17.225 -42.397 1.00 59.34 212 ASN A N 1
ATOM 1664 C CA . ASN A 1 212 ? 17.212 -17.958 -43.597 1.00 59.34 212 ASN A CA 1
ATOM 1665 C C . ASN A 1 212 ? 17.093 -17.041 -44.831 1.00 59.34 212 ASN A C 1
ATOM 1667 O O . ASN A 1 212 ? 17.239 -17.496 -45.960 1.00 59.34 212 ASN A O 1
ATOM 1671 N N . LYS A 1 213 ? 16.867 -15.737 -44.623 1.00 54.34 213 LYS A N 1
ATOM 1672 C CA . LYS A 1 213 ? 16.867 -14.728 -45.689 1.00 54.34 213 LYS A CA 1
ATOM 1673 C C . LYS A 1 213 ? 18.282 -14.355 -46.151 1.00 54.34 213 LYS A C 1
ATOM 1675 O O . LYS A 1 213 ? 18.449 -14.016 -47.314 1.00 54.34 213 LYS A O 1
ATOM 1680 N N . GLU A 1 214 ? 19.276 -14.436 -45.265 1.00 50.91 214 GLU A N 1
ATOM 1681 C CA . GLU A 1 214 ? 20.702 -14.283 -45.602 1.00 50.91 214 GLU A CA 1
ATOM 1682 C C . GLU A 1 214 ? 21.306 -15.555 -46.230 1.00 50.91 214 GLU A C 1
ATOM 1684 O O . GLU A 1 214 ? 22.273 -15.450 -46.971 1.00 50.91 214 GLU A O 1
ATOM 1689 N N . ALA A 1 215 ? 20.739 -16.742 -45.977 1.00 49.16 215 ALA A N 1
ATOM 1690 C CA . ALA A 1 215 ? 21.197 -18.014 -46.555 1.00 49.16 215 ALA A CA 1
ATOM 1691 C C . ALA A 1 215 ? 20.589 -18.349 -47.936 1.00 49.16 215 ALA A C 1
ATOM 1693 O O . ALA A 1 215 ? 21.080 -19.246 -48.617 1.00 49.16 215 ALA A O 1
ATOM 1694 N N . ALA A 1 216 ? 19.504 -17.671 -48.328 1.00 49.50 216 ALA A N 1
ATOM 1695 C CA . ALA A 1 216 ? 18.785 -17.893 -49.588 1.00 49.50 216 ALA A CA 1
ATOM 1696 C C . ALA A 1 216 ? 19.097 -16.850 -50.686 1.00 49.50 216 ALA A C 1
ATOM 1698 O O . ALA A 1 216 ? 18.407 -16.824 -51.707 1.00 49.50 216 ALA A O 1
ATOM 1699 N N . GLY A 1 217 ? 20.097 -15.989 -50.472 1.00 43.41 217 GLY A N 1
ATOM 1700 C CA . GLY A 1 217 ? 20.684 -15.097 -51.481 1.00 43.41 217 GLY A CA 1
ATOM 1701 C C . GLY A 1 217 ? 22.146 -15.444 -51.708 1.00 43.41 217 GLY A C 1
ATOM 1702 O O . GLY A 1 217 ? 22.601 -15.267 -52.858 1.00 43.41 217 GLY A O 1
#

Foldseek 3Di:
DDDPVVVVVVVVVVVVVVVVVVVVVVVVCCVVCVVVVVVVVVVVCVVCVVVVVVVVVCVVLVVLLVVLVVPPLVVVLCVPPVDDNVVSVVVSVVVSVVVSVLVVLVVVLVVLVVPLVVVLVVLVCCLVCLVVVLVVQLVVLCVVCVVPVVVSVVSNVVSVVVSVVSNCCSVVPVNVVSVVVNVVSVVVNVVVVVVVVVVVVVVVVVVVVVVVVVVVD